Protein AF-A0A2P1G3J5-F1 (afdb_monomer_lite)

Foldseek 3Di:
DDDDDDDDDDDDDDDDDDDDDDDDDDDDDDDDDDDDDDDDDDDDDDDDDDDDPPPPPPPPDPDPVQQQAVQAAEPDDDDPLRSVLVRVVLVQLLVVPLVSNLVQADAPVVVVCVVPSCVSVVQSVVCVQQAHWRHFHYKYWDWDATPVRAIKIWMWTFTHGPRFIKIWTFIAHPVRGTHDIGMDTCQQPPCQVVVCVVCVVLVVVLVVLLVCLLVVNLVVNVVLQVVQPDDPVVSVVVSVVSNVQNVVQPPFWDDKDKTKHWDAPLVPDPDVVDGDTWIWIWIWIDGPPVHDIWIWIFTAGPVSRTNDIDIDD

Structure (mmCIF, N/CA/C/O backbone):
data_AF-A0A2P1G3J5-F1
#
_entry.id   AF-A0A2P1G3J5-F1
#
loop_
_atom_site.group_PDB
_atom_site.id
_atom_site.type_symbol
_atom_site.label_atom_id
_atom_site.label_alt_id
_atom_site.label_comp_id
_atom_site.label_asym_id
_atom_site.label_entity_id
_atom_site.label_seq_id
_atom_site.pdbx_PDB_ins_code
_atom_site.Cartn_x
_atom_site.Cartn_y
_atom_site.Cartn_z
_atom_site.occupancy
_atom_site.B_iso_or_equiv
_atom_site.au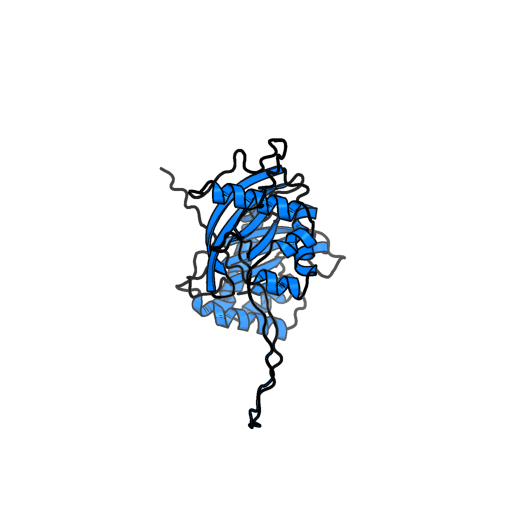th_seq_id
_atom_site.auth_comp_id
_atom_site.auth_asym_id
_atom_site.auth_atom_id
_atom_site.pdbx_PDB_model_num
ATOM 1 N N . MET A 1 1 ? 4.175 33.217 -6.701 1.00 28.72 1 MET A N 1
ATOM 2 C CA . MET A 1 1 ? 4.870 32.000 -7.172 1.00 28.72 1 MET A CA 1
ATOM 3 C C . MET A 1 1 ? 4.516 30.862 -6.228 1.00 28.72 1 MET A C 1
ATOM 5 O O . MET A 1 1 ? 4.942 30.894 -5.081 1.00 28.72 1 MET A O 1
ATOM 9 N N . LYS A 1 2 ? 3.647 29.940 -6.658 1.00 20.92 2 LYS A N 1
ATOM 10 C CA . LYS A 1 2 ? 3.231 28.781 -5.855 1.00 20.92 2 LYS A CA 1
ATOM 11 C C . LYS A 1 2 ? 4.355 27.740 -5.904 1.00 20.92 2 LYS A C 1
ATOM 13 O O . LYS A 1 2 ? 4.686 27.268 -6.985 1.00 20.92 2 LYS A O 1
ATOM 18 N N . LYS A 1 3 ? 4.969 27.442 -4.757 1.00 19.70 3 LYS A N 1
ATOM 19 C CA . LYS A 1 3 ? 5.917 26.332 -4.604 1.00 19.70 3 LYS A CA 1
ATOM 20 C C . LYS A 1 3 ? 5.097 25.060 -4.403 1.00 19.70 3 LYS A C 1
ATOM 22 O O . LYS A 1 3 ? 4.385 24.955 -3.411 1.00 19.70 3 LYS A O 1
ATOM 27 N N . ILE A 1 4 ? 5.159 24.148 -5.365 1.00 20.73 4 ILE A N 1
ATOM 28 C CA . ILE A 1 4 ? 4.575 22.810 -5.258 1.00 20.73 4 ILE A CA 1
ATOM 29 C C . ILE A 1 4 ? 5.580 21.975 -4.461 1.00 20.73 4 ILE A C 1
ATOM 31 O O . ILE A 1 4 ? 6.683 21.716 -4.937 1.00 20.73 4 ILE A O 1
ATOM 35 N N . PHE A 1 5 ? 5.232 21.638 -3.219 1.00 18.92 5 PHE A N 1
ATOM 36 C CA . PHE A 1 5 ? 5.971 20.677 -2.405 1.00 18.92 5 PHE A CA 1
ATOM 37 C C . PHE A 1 5 ? 5.540 19.275 -2.840 1.00 18.92 5 PHE A C 1
ATOM 39 O O . PHE A 1 5 ? 4.415 18.856 -2.589 1.00 18.92 5 PHE A O 1
ATOM 46 N N . LEU A 1 6 ? 6.427 18.579 -3.546 1.00 20.44 6 LEU A N 1
ATOM 47 C CA . LEU A 1 6 ? 6.248 17.191 -3.946 1.00 20.44 6 LEU A CA 1
ATOM 48 C C . LEU A 1 6 ? 6.757 16.314 -2.791 1.00 20.44 6 LEU A C 1
ATOM 50 O O . LEU A 1 6 ? 7.962 16.180 -2.591 1.00 20.44 6 LEU A O 1
ATOM 54 N N . CYS A 1 7 ? 5.845 15.798 -1.969 1.00 20.38 7 CYS A N 1
ATOM 55 C CA . CYS A 1 7 ? 6.173 14.916 -0.851 1.00 20.38 7 CYS A CA 1
ATOM 56 C C . CYS A 1 7 ? 6.477 13.513 -1.409 1.00 20.38 7 CYS A C 1
ATOM 58 O O . CYS A 1 7 ? 5.561 12.783 -1.778 1.00 20.38 7 CYS A O 1
ATOM 60 N N . MET A 1 8 ? 7.761 13.168 -1.552 1.00 22.58 8 MET A N 1
ATOM 61 C CA . MET A 1 8 ? 8.198 11.835 -1.983 1.00 22.58 8 MET A CA 1
ATOM 62 C C . MET A 1 8 ? 8.025 10.845 -0.823 1.00 22.58 8 MET A C 1
ATOM 64 O O . MET A 1 8 ? 8.647 10.980 0.228 1.00 22.58 8 MET A O 1
ATOM 68 N N . SER A 1 9 ? 7.122 9.883 -1.008 1.00 24.50 9 SER A N 1
ATOM 69 C CA . SER A 1 9 ? 6.864 8.776 -0.089 1.00 24.50 9 SER A CA 1
ATOM 70 C C . SER A 1 9 ? 7.955 7.711 -0.227 1.00 24.50 9 SER A C 1
ATOM 72 O O . SER A 1 9 ? 7.826 6.806 -1.052 1.00 24.50 9 SER A O 1
ATOM 74 N N . LEU A 1 10 ? 8.967 7.785 0.640 1.00 22.52 10 LEU A N 1
ATOM 75 C CA . LEU A 1 10 ? 9.928 6.708 0.878 1.00 22.52 10 LEU A CA 1
ATOM 76 C C . LEU A 1 10 ? 9.150 5.435 1.252 1.00 22.52 10 LEU A C 1
ATOM 78 O O . LEU A 1 10 ? 8.408 5.408 2.243 1.00 22.52 10 LEU A O 1
ATOM 82 N N . THR A 1 11 ? 9.232 4.393 0.430 1.00 32.06 11 THR A N 1
ATOM 83 C CA . THR A 1 11 ? 8.561 3.112 0.703 1.00 32.06 11 THR A CA 1
ATOM 84 C C . THR A 1 11 ? 9.632 2.059 0.897 1.00 32.06 11 THR A C 1
ATOM 86 O O . THR A 1 11 ? 10.108 1.440 -0.048 1.00 32.06 11 THR A O 1
ATOM 89 N N . VAL A 1 12 ? 10.025 1.876 2.161 1.00 25.84 12 VAL A N 1
ATOM 90 C CA . VAL A 1 12 ? 10.849 0.746 2.587 1.00 25.84 12 VAL A CA 1
ATOM 91 C C . VAL A 1 12 ? 10.042 -0.522 2.340 1.00 25.84 12 VAL A C 1
ATOM 93 O O . VAL A 1 12 ? 9.038 -0.797 2.995 1.00 25.84 12 VAL A O 1
ATOM 96 N N . MET A 1 13 ? 10.477 -1.257 1.330 1.00 26.59 13 MET A N 1
ATOM 97 C CA . MET A 1 13 ? 9.952 -2.547 0.935 1.00 26.59 13 MET A CA 1
ATOM 98 C C . MET A 1 13 ? 10.593 -3.610 1.831 1.00 26.59 13 MET A C 1
ATOM 100 O O . MET A 1 13 ? 11.758 -3.950 1.657 1.00 26.59 13 MET A O 1
ATOM 104 N N . LEU A 1 14 ? 9.853 -4.119 2.814 1.00 24.23 14 LEU A N 1
ATOM 105 C CA . LEU A 1 14 ? 10.269 -5.271 3.613 1.00 24.23 14 LEU A CA 1
ATOM 106 C C . LEU A 1 14 ? 9.036 -6.090 3.977 1.00 24.23 14 LEU A C 1
ATOM 108 O O . LEU A 1 14 ? 8.172 -5.654 4.731 1.00 24.23 14 LEU A O 1
ATOM 112 N N . LEU A 1 15 ? 8.950 -7.287 3.404 1.00 25.20 15 LEU A N 1
ATOM 113 C CA . LEU A 1 15 ? 7.866 -8.224 3.661 1.00 25.20 15 LEU A CA 1
ATOM 114 C C . LEU A 1 15 ? 8.439 -9.638 3.663 1.00 25.20 15 LEU A C 1
ATOM 116 O O . LEU A 1 15 ? 8.436 -10.275 2.623 1.00 25.20 15 LEU A O 1
ATOM 120 N N . ILE A 1 16 ? 8.934 -10.103 4.820 1.00 28.86 16 ILE A N 1
ATOM 121 C CA . ILE A 1 16 ? 8.781 -11.493 5.298 1.00 28.86 16 ILE A CA 1
ATOM 122 C C . ILE A 1 16 ? 8.795 -11.482 6.836 1.00 28.86 16 ILE A C 1
ATOM 124 O O . ILE A 1 16 ? 9.846 -11.368 7.465 1.00 28.86 16 ILE A O 1
ATOM 128 N N . CYS A 1 17 ? 7.624 -11.663 7.447 1.00 23.16 17 CYS A N 1
ATOM 129 C CA . CYS A 1 17 ? 7.519 -12.180 8.807 1.00 23.16 17 CYS A CA 1
ATOM 130 C C . CYS A 1 17 ? 7.734 -13.699 8.761 1.00 23.16 17 CYS A C 1
ATOM 132 O O . CYS A 1 17 ? 6.887 -14.421 8.241 1.00 23.16 17 CYS A O 1
ATOM 134 N N . SER A 1 18 ? 8.834 -14.199 9.323 1.00 25.58 18 SER A N 1
ATOM 135 C CA . SER A 1 18 ? 8.917 -15.587 9.782 1.00 25.58 18 SER A CA 1
ATOM 136 C C . SER A 1 18 ? 8.804 -15.598 11.305 1.00 25.58 18 SER A C 1
ATOM 138 O O . SER A 1 18 ? 9.661 -15.093 12.028 1.00 25.58 18 SER A O 1
ATOM 140 N N . SER A 1 19 ? 7.701 -16.146 11.807 1.00 26.69 19 SER A N 1
ATOM 141 C CA . SER A 1 19 ? 7.532 -16.448 13.224 1.00 26.69 19 SER A CA 1
ATOM 142 C C . SER A 1 19 ? 8.527 -17.527 13.659 1.00 26.69 19 SER A C 1
ATOM 144 O O . SER A 1 19 ? 8.695 -18.548 12.992 1.00 26.69 19 SER A O 1
ATOM 146 N N . CYS A 1 20 ? 9.170 -17.268 14.794 1.00 24.05 20 CYS A N 1
ATOM 147 C CA . CYS A 1 20 ? 10.138 -18.104 15.485 1.00 24.05 20 CYS A CA 1
ATOM 148 C C . CYS A 1 20 ? 9.644 -19.533 15.755 1.00 24.05 20 CYS A C 1
ATOM 150 O O . CYS A 1 20 ? 8.541 -19.724 16.259 1.00 24.05 20 CYS A O 1
ATOM 152 N N . SER A 1 21 ? 10.546 -20.505 15.617 1.00 23.50 21 SER A N 1
ATOM 153 C CA . SER A 1 21 ? 10.642 -21.567 16.617 1.00 23.50 21 SER A CA 1
ATOM 154 C C . SER A 1 21 ? 12.078 -21.597 17.120 1.00 23.50 21 SER A C 1
ATOM 156 O O . SER A 1 21 ? 13.014 -21.963 16.412 1.00 23.50 21 SER A O 1
ATOM 158 N N . SER A 1 22 ? 12.243 -21.092 18.335 1.00 28.16 22 SER A N 1
ATOM 159 C CA . SER A 1 22 ? 13.448 -21.202 19.135 1.00 28.16 22 SER A CA 1
ATOM 160 C C . SER A 1 22 ? 13.560 -22.619 19.681 1.00 28.16 22 SER A C 1
ATOM 162 O O . SER A 1 22 ? 12.670 -23.035 20.411 1.00 28.16 22 SER A O 1
ATOM 164 N N . ASP A 1 23 ? 14.680 -23.288 19.429 1.00 25.02 23 ASP A N 1
ATOM 165 C CA . ASP A 1 23 ? 15.284 -24.163 20.429 1.00 25.02 23 ASP A CA 1
ATOM 166 C C . ASP A 1 23 ? 16.803 -23.966 20.422 1.00 25.02 23 ASP A C 1
ATOM 168 O O . ASP A 1 23 ? 17.459 -23.882 19.383 1.00 25.02 23 ASP A O 1
ATOM 172 N N . LYS A 1 24 ? 17.332 -23.756 21.628 1.00 27.22 24 LYS A N 1
ATOM 173 C CA . LYS A 1 24 ? 18.712 -23.365 21.943 1.00 27.22 24 LYS A CA 1
ATOM 174 C C . LYS A 1 24 ? 19.651 -24.596 22.023 1.00 27.22 24 LYS A C 1
ATOM 176 O O . LYS A 1 24 ? 19.181 -25.727 21.992 1.00 27.22 24 LYS A O 1
ATOM 181 N N . PRO A 1 25 ? 20.983 -24.384 22.106 1.00 44.66 25 PRO A N 1
ATOM 182 C CA . PRO A 1 25 ? 22.017 -25.299 21.611 1.00 44.66 25 PRO A CA 1
ATOM 183 C C . PRO A 1 25 ? 22.543 -26.276 22.671 1.00 44.66 25 PRO A C 1
ATOM 185 O O . PRO A 1 25 ? 22.481 -25.962 23.858 1.00 44.66 25 PRO A O 1
ATOM 188 N N . ASN A 1 26 ? 23.210 -27.367 22.251 1.00 25.09 26 ASN A N 1
ATOM 189 C CA . ASN A 1 26 ? 24.392 -27.835 22.985 1.00 25.09 26 ASN A CA 1
ATOM 190 C C . ASN A 1 26 ? 25.385 -28.730 22.204 1.00 25.09 26 ASN A C 1
ATOM 192 O O . ASN A 1 26 ? 24.999 -29.651 21.496 1.00 25.09 26 ASN A O 1
ATOM 196 N N . ASP A 1 27 ? 26.662 -28.406 22.432 1.00 26.06 27 ASP A N 1
ATOM 197 C CA . ASP A 1 27 ? 27.916 -29.179 22.480 1.00 26.06 27 ASP A CA 1
ATOM 198 C C . ASP A 1 27 ? 28.291 -30.311 21.480 1.00 26.06 27 ASP A C 1
ATOM 200 O O . ASP A 1 27 ? 27.745 -31.406 21.459 1.00 26.06 27 ASP A O 1
ATOM 204 N N . LYS A 1 28 ? 29.428 -30.042 20.810 1.00 29.23 28 LYS A N 1
ATOM 205 C CA . LYS A 1 28 ? 30.661 -30.856 20.670 1.00 29.23 28 LYS A CA 1
ATOM 206 C C . LYS A 1 28 ? 30.579 -32.340 20.269 1.00 29.23 28 LYS A C 1
ATOM 208 O O . LYS A 1 28 ? 30.321 -33.206 21.094 1.00 29.23 28 LYS A O 1
ATOM 213 N N . ALA A 1 29 ? 31.228 -32.629 19.137 1.00 25.75 29 ALA A N 1
ATOM 214 C CA . ALA A 1 29 ? 32.352 -33.572 19.101 1.00 25.75 29 ALA A CA 1
ATOM 215 C C . ALA A 1 29 ? 33.347 -33.191 17.985 1.00 25.75 29 ALA A C 1
ATOM 217 O O . ALA A 1 29 ? 33.014 -33.182 16.804 1.00 25.75 29 ALA A O 1
ATOM 218 N N . LYS A 1 30 ? 34.585 -32.864 18.382 1.00 26.06 30 LYS A N 1
ATOM 219 C CA . LYS A 1 30 ? 35.783 -32.949 17.529 1.00 26.06 30 LYS A CA 1
ATOM 220 C C . LYS A 1 30 ? 36.065 -34.433 17.255 1.00 26.06 30 LYS A C 1
ATOM 222 O O . LYS A 1 30 ? 35.885 -35.215 18.178 1.00 26.06 30 LYS A O 1
ATOM 227 N N . THR A 1 31 ? 36.605 -34.787 16.086 1.00 24.88 31 THR A N 1
ATOM 228 C CA . THR A 1 31 ? 38.050 -35.046 15.863 1.00 24.88 31 THR A CA 1
ATOM 229 C C . THR A 1 31 ? 38.308 -35.734 14.518 1.00 24.88 31 THR A C 1
ATOM 231 O O . THR A 1 31 ? 37.638 -36.714 14.230 1.00 24.88 31 THR A O 1
ATOM 234 N N . ASN A 1 32 ? 39.360 -35.252 13.828 1.00 27.25 32 ASN A N 1
ATOM 235 C CA . ASN A 1 32 ? 40.420 -35.982 13.098 1.00 27.25 32 ASN A CA 1
ATOM 236 C C . ASN A 1 32 ? 40.037 -36.939 11.946 1.00 27.25 32 ASN A C 1
ATOM 238 O O . ASN A 1 32 ? 39.024 -37.609 11.991 1.00 27.25 32 ASN A O 1
ATOM 242 N N . SER A 1 33 ? 40.832 -37.157 10.899 1.00 26.22 33 SER A N 1
ATOM 243 C CA . SER A 1 33 ? 42.137 -36.653 10.450 1.00 26.22 33 SER A CA 1
ATOM 244 C C . SER A 1 33 ? 42.379 -37.213 9.042 1.00 26.22 33 SER A C 1
ATOM 246 O O . SER A 1 33 ? 41.857 -38.263 8.682 1.00 26.22 33 SER A O 1
ATOM 248 N N . GLU A 1 34 ? 43.211 -36.498 8.294 1.00 26.95 34 GLU A N 1
ATOM 249 C CA . GLU A 1 34 ? 43.846 -36.816 7.012 1.00 26.95 34 GLU A CA 1
ATOM 250 C C . GLU A 1 34 ? 44.274 -38.275 6.789 1.00 26.95 34 GLU A C 1
ATOM 252 O O . GLU A 1 34 ? 44.813 -38.911 7.691 1.00 26.95 34 GLU A O 1
ATOM 257 N N . THR A 1 35 ? 44.183 -38.738 5.535 1.00 25.97 35 THR A N 1
ATOM 258 C CA . THR A 1 35 ? 45.270 -39.277 4.667 1.00 25.97 35 THR A CA 1
ATOM 259 C C . THR A 1 35 ? 44.624 -39.815 3.369 1.00 25.97 35 THR A C 1
ATOM 261 O O . THR A 1 35 ? 43.495 -40.280 3.420 1.00 25.97 35 THR A O 1
ATOM 264 N N . LYS A 1 36 ? 45.211 -39.904 2.169 1.00 26.33 36 LYS A N 1
ATOM 265 C CA . LYS A 1 36 ? 46.321 -39.271 1.433 1.00 26.33 36 LYS A CA 1
ATOM 266 C C . LYS A 1 36 ? 46.355 -39.992 0.063 1.00 26.33 36 LYS A C 1
ATOM 268 O O . LYS A 1 36 ? 46.351 -41.212 0.025 1.00 26.33 36 LYS A O 1
ATOM 273 N N . ILE A 1 37 ? 46.315 -39.207 -1.015 1.00 28.67 37 ILE A N 1
ATOM 274 C CA . ILE A 1 37 ? 46.948 -39.324 -2.351 1.00 28.67 37 ILE A CA 1
ATOM 275 C C . ILE A 1 37 ? 47.555 -40.690 -2.761 1.00 28.67 37 ILE A C 1
ATOM 277 O O . ILE A 1 37 ? 48.445 -41.178 -2.070 1.00 28.67 37 ILE A O 1
ATOM 281 N N . ALA A 1 38 ? 47.211 -41.189 -3.964 1.00 25.77 38 ALA A N 1
ATOM 282 C CA . ALA A 1 38 ? 48.129 -41.316 -5.123 1.00 25.77 38 ALA A CA 1
ATOM 283 C C . ALA A 1 38 ? 47.614 -42.290 -6.205 1.00 25.77 38 ALA A C 1
ATOM 285 O O . ALA A 1 38 ? 47.436 -43.477 -5.948 1.00 25.77 38 ALA A O 1
ATOM 286 N N . SER A 1 39 ? 47.486 -41.820 -7.447 1.00 28.98 39 SER A N 1
ATOM 287 C CA . SER A 1 39 ? 48.351 -42.266 -8.557 1.00 28.98 39 SER A CA 1
ATOM 288 C C . SER A 1 39 ? 48.050 -41.453 -9.817 1.00 28.98 39 SER A C 1
ATOM 290 O O . SER A 1 39 ? 46.920 -41.375 -10.291 1.00 28.98 39 SER A O 1
ATOM 292 N N . GLU A 1 40 ? 49.102 -40.794 -10.292 1.00 28.47 40 GLU A N 1
ATOM 293 C CA . GLU A 1 40 ? 49.235 -40.172 -11.603 1.00 28.47 40 GLU A CA 1
ATOM 294 C C . GLU A 1 40 ? 49.250 -41.255 -12.690 1.00 28.47 40 GLU A C 1
ATOM 296 O O . GLU A 1 40 ? 49.804 -42.328 -12.465 1.00 28.47 40 GLU A O 1
ATOM 301 N N . ASP A 1 41 ? 48.775 -40.936 -13.896 1.00 26.25 41 ASP A N 1
ATOM 302 C CA . ASP A 1 41 ? 49.686 -41.041 -15.034 1.00 26.25 41 ASP A CA 1
ATOM 303 C C . ASP A 1 41 ? 49.319 -40.105 -16.191 1.00 26.25 41 ASP A C 1
ATOM 305 O O . ASP A 1 41 ? 48.158 -39.855 -16.516 1.00 26.25 41 ASP A O 1
ATOM 309 N N . LYS A 1 42 ? 50.384 -39.540 -16.754 1.00 30.59 42 LYS A N 1
ATOM 310 C CA . LYS A 1 42 ? 50.452 -38.461 -17.743 1.00 30.59 42 LYS A CA 1
ATOM 311 C C . LYS A 1 42 ? 50.153 -38.956 -19.162 1.00 30.59 42 LYS A C 1
ATOM 313 O O . LYS A 1 42 ? 50.583 -40.048 -19.525 1.00 30.59 42 LYS A O 1
ATOM 318 N N . LYS A 1 43 ? 49.666 -38.059 -20.032 1.00 28.64 43 LYS A N 1
ATOM 319 C CA . LYS A 1 43 ? 50.405 -37.705 -21.262 1.00 28.64 43 LYS A CA 1
ATOM 320 C C . LYS A 1 43 ? 49.918 -36.424 -21.939 1.00 28.64 43 LYS A C 1
ATOM 322 O O . LYS A 1 43 ? 48.761 -36.039 -21.853 1.00 28.64 43 LYS A O 1
ATOM 327 N N . GLU A 1 44 ? 50.901 -35.775 -22.545 1.00 25.39 44 GLU A N 1
ATOM 328 C CA . GLU A 1 44 ? 51.023 -34.379 -22.948 1.00 25.39 44 GLU A CA 1
ATOM 329 C C . GLU A 1 44 ? 50.230 -33.942 -24.191 1.00 25.39 44 GLU A C 1
ATOM 331 O O . GLU A 1 44 ? 50.054 -34.694 -25.143 1.00 25.39 44 GLU A O 1
ATOM 336 N N . ALA A 1 45 ? 49.856 -32.658 -24.143 1.00 24.95 45 ALA A N 1
ATOM 337 C CA . ALA A 1 45 ? 50.008 -31.595 -25.143 1.00 24.95 45 ALA A CA 1
ATOM 338 C C . ALA A 1 45 ? 49.756 -31.867 -26.640 1.00 24.95 45 ALA A C 1
ATOM 340 O O . ALA A 1 45 ? 50.518 -32.550 -27.318 1.00 24.95 45 ALA A O 1
ATOM 341 N N . SER A 1 46 ? 48.838 -31.075 -27.204 1.00 26.67 46 SER A N 1
ATOM 342 C CA . SER A 1 46 ? 49.149 -30.276 -28.395 1.00 26.67 46 SER A CA 1
ATOM 343 C C . SER A 1 46 ? 48.263 -29.030 -28.453 1.00 26.67 46 SER A C 1
ATOM 345 O O . SER A 1 46 ? 47.045 -29.100 -28.309 1.00 26.67 46 SER A O 1
ATOM 347 N N . SER A 1 47 ? 48.911 -27.883 -28.631 1.00 26.45 47 SER A N 1
ATOM 348 C CA . SER A 1 47 ? 48.337 -26.553 -28.812 1.00 26.45 47 SER A CA 1
ATOM 349 C C . SER A 1 47 ? 47.833 -26.336 -30.241 1.00 26.45 47 SER A C 1
ATOM 351 O O . SER A 1 47 ? 48.544 -26.672 -31.187 1.00 26.45 47 SER A O 1
ATOM 353 N N . SER A 1 48 ? 46.705 -25.648 -30.420 1.00 26.83 48 SER A N 1
ATOM 354 C CA . SER A 1 48 ? 46.557 -24.627 -31.475 1.00 26.83 48 SER A CA 1
ATOM 355 C C . SER A 1 48 ? 45.281 -23.793 -31.296 1.00 26.83 48 SER A C 1
ATOM 357 O O . SER A 1 48 ? 44.173 -24.302 -31.364 1.00 26.83 48 SER A O 1
ATOM 359 N N . THR A 1 49 ? 45.516 -22.504 -31.051 1.00 26.23 49 THR A N 1
ATOM 360 C CA . THR A 1 49 ? 44.910 -21.327 -31.697 1.00 26.23 49 THR A CA 1
ATOM 361 C C . THR A 1 49 ? 43.385 -21.139 -31.713 1.00 26.23 49 THR A C 1
ATOM 363 O O . THR A 1 49 ? 42.628 -21.877 -32.332 1.00 26.23 49 THR A O 1
ATOM 366 N N . GLU A 1 50 ? 43.003 -20.014 -31.108 1.00 27.41 50 GLU A N 1
ATOM 367 C CA . GLU A 1 50 ? 41.718 -19.315 -31.096 1.00 27.41 50 GLU A CA 1
ATOM 368 C C . GLU A 1 50 ? 40.989 -19.230 -32.450 1.00 27.41 50 GLU A C 1
ATOM 370 O O . GLU A 1 50 ? 41.573 -18.864 -33.474 1.00 27.41 50 GLU A O 1
ATOM 375 N N . LYS A 1 51 ? 39.660 -19.381 -32.397 1.00 26.09 51 LYS A N 1
ATOM 376 C CA . LYS A 1 51 ? 38.731 -18.445 -33.042 1.00 26.09 51 LYS A CA 1
ATOM 377 C C . LYS A 1 51 ? 37.396 -18.440 -32.299 1.00 26.09 51 LYS A C 1
ATOM 379 O O . LYS A 1 51 ? 36.727 -19.461 -32.204 1.00 26.09 51 LYS A O 1
ATOM 384 N N . ASN A 1 52 ? 37.071 -17.269 -31.758 1.00 28.28 52 ASN A N 1
ATOM 385 C CA . ASN A 1 52 ? 35.803 -16.930 -31.127 1.00 28.28 52 ASN A CA 1
ATOM 386 C C . ASN A 1 52 ? 34.629 -17.205 -32.074 1.00 28.28 52 ASN A C 1
ATOM 388 O O . ASN A 1 52 ? 34.528 -16.575 -33.125 1.00 28.28 52 ASN A O 1
ATOM 392 N N . GLU A 1 53 ? 33.717 -18.072 -31.650 1.00 28.44 53 GLU A N 1
ATOM 393 C CA . GLU A 1 53 ? 32.328 -18.079 -32.099 1.00 28.44 53 GLU A CA 1
ATOM 394 C C . GLU A 1 53 ? 31.451 -17.734 -30.895 1.00 28.44 53 GLU A C 1
ATOM 396 O O . GLU A 1 53 ? 31.039 -18.590 -30.118 1.00 28.44 53 GLU A O 1
ATOM 401 N N . THR A 1 54 ? 31.174 -16.447 -30.741 1.00 30.14 54 THR A N 1
ATOM 402 C CA . THR A 1 54 ? 29.941 -15.986 -30.109 1.00 30.14 54 THR A CA 1
ATOM 403 C C . THR A 1 54 ? 29.301 -15.084 -31.143 1.00 30.14 54 THR A C 1
ATOM 405 O O . THR A 1 54 ? 29.579 -13.889 -31.206 1.00 30.14 54 THR A O 1
ATOM 408 N N . SER A 1 55 ? 28.527 -15.689 -32.047 1.00 30.23 55 SER A N 1
ATOM 409 C CA . SER A 1 55 ? 27.620 -14.918 -32.882 1.00 30.23 55 SER A CA 1
ATOM 410 C C . SER A 1 55 ? 26.618 -14.263 -31.944 1.00 30.23 55 SER A C 1
ATOM 412 O O . SER A 1 55 ? 25.827 -14.947 -31.295 1.00 30.23 55 SER A O 1
ATOM 414 N N . GLU A 1 56 ? 26.706 -12.943 -31.849 1.00 33.03 56 GLU A N 1
ATOM 415 C CA . GLU A 1 56 ? 25.636 -12.091 -31.363 1.00 33.03 56 GLU A CA 1
ATOM 416 C C . GLU A 1 56 ? 24.379 -12.441 -32.159 1.00 33.03 56 GLU A C 1
ATOM 418 O O . GLU A 1 56 ? 24.233 -12.090 -33.333 1.00 33.03 56 GLU A O 1
ATOM 423 N N . GLU A 1 57 ? 23.491 -13.200 -31.525 1.00 27.75 57 GLU A N 1
ATOM 424 C CA . GLU A 1 57 ? 22.125 -13.371 -31.982 1.00 27.75 57 GLU A CA 1
ATOM 425 C C . GLU A 1 57 ? 21.448 -12.013 -31.778 1.00 27.75 57 GLU A C 1
ATOM 427 O O . GLU A 1 57 ? 20.911 -11.677 -30.723 1.00 27.75 57 GLU A O 1
ATOM 432 N N . SER A 1 58 ? 21.616 -11.161 -32.786 1.00 33.47 58 SER A N 1
ATOM 433 C CA . SER A 1 58 ? 20.880 -9.922 -32.944 1.00 33.47 58 SER A CA 1
ATOM 434 C C . SER A 1 58 ? 19.419 -10.302 -33.145 1.00 33.47 58 SER A C 1
ATOM 436 O O . SER A 1 58 ? 18.997 -10.698 -34.231 1.00 33.47 58 SER A O 1
ATOM 438 N N . LEU A 1 59 ? 18.650 -10.214 -32.062 1.00 35.72 59 LEU A N 1
ATOM 439 C CA . LEU A 1 59 ? 17.199 -10.165 -32.124 1.00 35.72 59 LEU A CA 1
ATOM 440 C C . LEU A 1 59 ? 16.824 -8.894 -32.894 1.00 35.72 59 LEU A C 1
ATOM 442 O O . LEU A 1 59 ? 16.737 -7.804 -32.334 1.00 35.72 59 LEU A O 1
ATOM 446 N N . ASN A 1 60 ? 16.649 -9.037 -34.205 1.00 38.12 60 ASN A N 1
ATOM 447 C CA . ASN A 1 60 ? 15.802 -8.141 -34.973 1.00 38.12 60 ASN A CA 1
ATOM 448 C C . ASN A 1 60 ? 14.363 -8.370 -34.498 1.00 38.12 60 ASN A C 1
ATOM 450 O O . ASN A 1 60 ? 13.652 -9.198 -35.064 1.00 38.12 60 ASN A O 1
ATOM 454 N N . ASP A 1 61 ? 13.949 -7.646 -33.461 1.00 33.56 61 ASP A N 1
ATOM 455 C CA . ASP A 1 61 ? 12.532 -7.419 -33.206 1.00 33.56 61 ASP A CA 1
ATOM 456 C C . ASP A 1 61 ? 12.082 -6.269 -34.113 1.00 33.56 61 ASP A C 1
ATOM 458 O O . ASP A 1 61 ? 12.522 -5.123 -33.991 1.00 33.56 61 ASP A O 1
ATOM 462 N N . GLU A 1 62 ? 11.233 -6.605 -35.081 1.00 36.12 62 GLU A N 1
ATOM 463 C CA . GLU A 1 62 ? 10.486 -5.639 -35.875 1.00 36.12 62 GLU A CA 1
ATOM 464 C C . GLU A 1 62 ? 9.768 -4.663 -34.935 1.00 36.12 62 GLU A C 1
ATOM 466 O O . GLU A 1 62 ? 8.949 -5.048 -34.100 1.00 36.12 62 GLU A O 1
ATOM 471 N N . ALA A 1 63 ? 10.102 -3.380 -35.074 1.00 39.06 63 ALA A N 1
ATOM 472 C CA . ALA A 1 63 ? 9.531 -2.286 -34.312 1.00 39.06 63 ALA A CA 1
ATOM 473 C C . ALA A 1 63 ? 8.031 -2.124 -34.617 1.00 39.06 63 ALA A C 1
ATOM 475 O O . ALA A 1 63 ? 7.636 -1.329 -35.469 1.00 39.06 63 ALA A O 1
ATOM 476 N N . ASN A 1 64 ? 7.186 -2.832 -33.870 1.00 38.25 64 ASN A N 1
ATOM 477 C CA . ASN A 1 64 ? 5.956 -2.219 -33.394 1.00 38.25 64 ASN A CA 1
ATOM 478 C C . ASN A 1 64 ? 6.368 -1.237 -32.294 1.00 38.25 64 ASN A C 1
ATOM 480 O O . ASN A 1 64 ? 6.853 -1.648 -31.241 1.00 38.25 64 ASN A O 1
ATOM 484 N N . ASP A 1 65 ? 6.220 0.058 -32.573 1.00 48.62 65 ASP A N 1
ATOM 485 C CA . ASP A 1 65 ? 6.405 1.182 -31.644 1.00 48.62 65 ASP A CA 1
ATOM 486 C C . ASP A 1 65 ? 5.328 1.150 -30.539 1.00 48.62 65 ASP A C 1
ATOM 488 O O . ASP A 1 65 ? 4.505 2.052 -30.410 1.00 48.62 65 ASP A O 1
ATOM 492 N N . ASP A 1 66 ? 5.293 0.058 -29.774 1.00 64.12 66 ASP A N 1
ATOM 493 C CA . ASP A 1 66 ? 4.430 -0.155 -28.611 1.00 64.12 66 ASP A CA 1
ATOM 494 C C . ASP A 1 66 ? 5.227 0.181 -27.343 1.00 64.12 66 ASP A C 1
ATOM 496 O O . ASP A 1 66 ? 5.415 -0.626 -26.420 1.00 64.12 66 ASP A O 1
ATOM 500 N N . SER A 1 67 ? 5.849 1.363 -27.379 1.00 82.88 67 SER A N 1
ATOM 501 C CA . SER A 1 67 ? 6.620 1.879 -26.261 1.00 82.88 67 SER A CA 1
ATOM 502 C C . SER A 1 67 ? 5.666 2.320 -25.160 1.00 82.88 67 SER A C 1
ATOM 504 O O . SER A 1 67 ? 4.886 3.258 -25.335 1.00 82.88 67 SER A O 1
ATOM 506 N N . LEU A 1 68 ? 5.763 1.683 -23.992 1.00 87.38 68 LEU A N 1
ATOM 507 C CA . LEU A 1 68 ? 4.940 2.068 -22.842 1.00 87.38 68 LEU A CA 1
ATOM 508 C C . LEU A 1 68 ? 5.395 3.396 -22.227 1.00 87.38 68 LEU A C 1
ATOM 510 O O . LEU A 1 68 ? 4.645 3.985 -21.453 1.00 87.38 68 LEU A O 1
ATOM 514 N N . VAL A 1 69 ? 6.611 3.860 -22.536 1.00 88.56 69 VAL A N 1
ATOM 515 C CA . VAL A 1 69 ? 7.223 5.047 -21.910 1.00 88.56 69 VAL A CA 1
ATOM 516 C C . VAL A 1 69 ? 7.025 6.341 -22.700 1.00 88.56 69 VAL A C 1
ATOM 518 O O . VAL A 1 69 ? 7.552 7.401 -22.342 1.00 88.56 69 VAL A O 1
ATOM 521 N N . LYS A 1 70 ? 6.279 6.273 -23.803 1.00 85.69 70 LYS A N 1
ATOM 522 C CA . LYS A 1 70 ? 5.943 7.455 -24.589 1.00 85.69 70 LYS A CA 1
ATOM 523 C C . LYS A 1 70 ? 5.109 8.416 -23.741 1.00 85.69 70 LYS A C 1
ATOM 525 O O . LYS A 1 70 ? 4.136 8.017 -23.108 1.00 85.69 70 LYS A O 1
ATOM 530 N N . ASP A 1 71 ? 5.518 9.683 -23.723 1.00 84.81 71 ASP A N 1
ATOM 531 C CA . ASP A 1 71 ? 4.883 10.760 -22.952 1.00 84.81 71 ASP A CA 1
ATOM 532 C C . ASP A 1 71 ? 4.855 10.546 -21.419 1.00 84.81 71 ASP A C 1
ATOM 534 O O . ASP A 1 71 ? 4.109 11.226 -20.710 1.00 84.81 71 ASP A O 1
ATOM 538 N N . THR A 1 72 ? 5.693 9.650 -20.876 1.00 87.50 72 THR A N 1
ATOM 539 C CA . THR A 1 72 ? 5.827 9.457 -19.425 1.00 87.50 72 THR A CA 1
ATOM 540 C C . THR A 1 72 ? 6.369 10.709 -18.733 1.00 87.50 72 THR A C 1
ATOM 542 O O . THR A 1 72 ? 7.386 11.283 -19.131 1.00 87.50 72 THR A O 1
ATOM 545 N N . VAL A 1 73 ? 5.737 11.096 -17.623 1.00 86.25 73 VAL A N 1
ATOM 546 C CA . VAL A 1 73 ? 6.219 12.160 -16.735 1.00 86.25 73 VAL A CA 1
ATOM 547 C C . VAL A 1 73 ? 7.279 11.611 -15.773 1.00 86.25 73 VAL A C 1
ATOM 549 O O . VAL A 1 73 ? 6.966 10.900 -14.815 1.00 86.25 73 VAL A O 1
ATOM 552 N N . TRP A 1 74 ? 8.540 11.987 -15.983 1.00 86.50 74 TRP A N 1
ATOM 553 C CA . TRP A 1 74 ? 9.660 11.623 -15.107 1.00 86.50 74 TRP A CA 1
ATOM 554 C C . TRP A 1 74 ? 9.809 12.641 -13.975 1.00 86.50 74 TRP A C 1
ATOM 556 O O . TRP A 1 74 ? 10.073 13.818 -14.215 1.00 86.50 74 TRP A O 1
ATOM 566 N N . GLN A 1 75 ? 9.611 12.207 -12.730 1.00 74.19 75 GLN A N 1
ATOM 567 C CA . GLN A 1 75 ? 9.622 13.116 -11.575 1.00 74.19 75 GLN A CA 1
ATOM 568 C C . GLN A 1 75 ? 11.021 13.533 -11.117 1.00 74.19 75 GLN A C 1
ATOM 570 O O . GLN A 1 75 ? 11.162 14.499 -10.369 1.00 74.19 75 GLN A O 1
ATOM 575 N N . VAL A 1 76 ? 12.036 12.800 -11.557 1.00 78.19 76 VAL A N 1
ATOM 576 C CA . VAL A 1 76 ? 13.455 13.089 -11.360 1.00 78.19 76 VAL A CA 1
ATOM 577 C C . VAL A 1 76 ? 14.178 12.830 -12.679 1.00 78.19 76 VAL A C 1
ATOM 579 O O . VAL A 1 76 ? 13.620 12.205 -13.583 1.00 78.19 76 VAL A O 1
ATOM 582 N N . GLU A 1 77 ? 15.407 13.322 -12.807 1.00 81.38 77 GLU A N 1
ATOM 583 C CA . GLU A 1 77 ? 16.230 13.033 -13.979 1.00 81.38 77 GLU A CA 1
ATOM 584 C C . GLU A 1 77 ? 16.535 11.527 -14.039 1.00 81.38 77 GLU A C 1
ATOM 586 O O . GLU A 1 77 ? 17.125 10.969 -13.115 1.00 81.38 77 GLU A O 1
ATOM 591 N N . MET A 1 78 ? 16.083 10.876 -15.113 1.00 85.75 78 MET A N 1
ATOM 592 C CA . MET A 1 78 ? 16.259 9.445 -15.370 1.00 85.75 78 MET A CA 1
ATOM 593 C C . MET A 1 78 ? 17.176 9.254 -16.570 1.00 85.75 78 MET A C 1
ATOM 595 O O . MET A 1 78 ? 16.981 9.898 -17.608 1.00 85.75 78 MET A O 1
ATOM 599 N N . THR A 1 79 ? 18.130 8.332 -16.461 1.00 90.12 79 THR A N 1
ATOM 600 C CA . THR A 1 79 ? 18.951 7.925 -17.608 1.00 90.12 79 THR A CA 1
ATOM 601 C C . THR A 1 79 ? 18.116 7.105 -18.591 1.00 90.12 79 THR A C 1
ATOM 603 O O . THR A 1 79 ? 17.105 6.516 -18.212 1.00 90.12 79 THR A O 1
ATOM 606 N N . ASP A 1 80 ? 18.526 7.019 -19.856 1.00 91.44 80 ASP A N 1
ATOM 607 C CA . ASP A 1 80 ? 17.807 6.187 -20.836 1.00 91.44 80 ASP A CA 1
ATOM 608 C C . ASP A 1 80 ? 17.802 4.708 -20.428 1.00 91.44 80 ASP A C 1
ATOM 610 O O . ASP A 1 80 ? 16.779 4.037 -20.519 1.00 91.44 80 ASP A O 1
ATOM 614 N N . ASN A 1 81 ? 18.890 4.254 -19.806 1.00 92.69 81 ASN A N 1
ATOM 615 C CA . ASN A 1 81 ? 18.987 2.938 -19.183 1.00 92.69 81 ASN A CA 1
ATOM 616 C C . ASN A 1 81 ? 17.985 2.736 -18.025 1.00 92.69 81 ASN A C 1
ATOM 618 O O . ASN A 1 81 ? 17.569 1.608 -17.781 1.00 92.69 81 ASN A O 1
ATOM 622 N N . ASP A 1 82 ? 17.584 3.781 -17.294 1.00 90.94 82 ASP A N 1
ATOM 623 C CA . ASP A 1 82 ? 16.507 3.668 -16.296 1.00 90.94 82 ASP A CA 1
ATOM 624 C C . ASP A 1 82 ? 15.148 3.485 -16.974 1.00 90.94 82 ASP A C 1
ATOM 626 O O . ASP A 1 82 ? 14.370 2.619 -16.577 1.00 90.94 82 ASP A O 1
ATOM 630 N N . LYS A 1 83 ? 14.880 4.266 -18.026 1.00 93.56 83 LYS A N 1
ATOM 631 C CA . LYS A 1 83 ? 13.609 4.232 -18.765 1.00 93.56 83 LYS A CA 1
ATOM 632 C C . LYS A 1 83 ? 13.402 2.877 -19.443 1.00 93.56 83 LYS A C 1
ATOM 634 O O . LYS A 1 83 ? 12.362 2.251 -19.241 1.00 93.56 83 LYS A O 1
ATOM 639 N N . GLU A 1 84 ? 14.417 2.394 -20.162 1.00 94.00 84 GLU A N 1
ATOM 640 C CA . GLU A 1 84 ? 14.423 1.072 -20.804 1.00 94.00 84 GLU A CA 1
ATOM 641 C C . GLU A 1 84 ? 14.254 -0.051 -19.777 1.00 94.00 84 GLU A C 1
ATOM 643 O O . GLU A 1 84 ? 13.520 -1.017 -20.003 1.00 94.00 84 GLU A O 1
ATOM 648 N N . TRP A 1 85 ? 14.905 0.076 -18.617 1.00 96.00 85 TRP A N 1
ATOM 649 C CA . TRP A 1 85 ? 14.802 -0.925 -17.565 1.00 96.00 85 TRP A CA 1
ATOM 650 C C . TRP A 1 85 ? 13.398 -0.988 -16.955 1.00 96.00 85 TRP A C 1
ATOM 652 O O . TRP A 1 85 ? 12.873 -2.089 -16.770 1.00 96.00 85 TRP A O 1
ATOM 662 N N . ILE A 1 86 ? 12.773 0.159 -16.666 1.00 96.00 86 ILE A N 1
ATOM 663 C CA . ILE A 1 86 ? 11.393 0.213 -16.157 1.00 96.00 86 ILE A CA 1
ATOM 664 C C . ILE A 1 86 ? 10.449 -0.421 -17.177 1.00 96.00 86 ILE A C 1
ATOM 666 O O . ILE A 1 86 ? 9.686 -1.318 -16.820 1.00 96.00 86 ILE A O 1
ATOM 670 N N . GLU A 1 87 ? 10.538 -0.015 -18.446 1.00 96.19 87 GLU A N 1
ATOM 671 C CA . GLU A 1 87 ? 9.682 -0.544 -19.508 1.00 96.19 87 GLU A CA 1
ATOM 672 C C . GLU A 1 87 ? 9.807 -2.064 -19.636 1.00 96.19 87 GLU A C 1
ATOM 674 O O . GLU A 1 87 ? 8.801 -2.782 -19.628 1.00 96.19 87 GLU A O 1
ATOM 679 N N . LYS A 1 88 ? 11.045 -2.567 -19.690 1.00 96.44 88 LYS A N 1
ATOM 680 C CA . LYS A 1 88 ? 11.335 -4.000 -19.776 1.00 96.44 88 LYS A CA 1
ATOM 681 C C . LYS A 1 88 ? 10.698 -4.777 -18.626 1.00 96.44 88 LYS A C 1
ATOM 683 O O . LYS A 1 88 ? 10.132 -5.845 -18.855 1.00 96.44 88 LYS A O 1
ATOM 688 N N . ASN A 1 89 ? 10.793 -4.269 -17.397 1.00 97.44 89 ASN A N 1
ATOM 689 C CA . ASN A 1 89 ? 10.266 -4.967 -16.224 1.00 97.44 89 ASN A CA 1
ATOM 690 C C . ASN A 1 89 ? 8.741 -4.856 -16.105 1.00 97.44 89 ASN A C 1
ATOM 692 O O . ASN A 1 89 ? 8.101 -5.833 -15.721 1.00 97.44 89 ASN A O 1
ATOM 696 N N . VAL A 1 90 ? 8.137 -3.732 -16.506 1.00 97.31 90 VAL A N 1
ATOM 697 C CA . VAL A 1 90 ? 6.674 -3.627 -16.628 1.00 97.31 90 VAL A CA 1
ATOM 698 C C . VAL A 1 90 ? 6.164 -4.658 -17.638 1.00 97.31 90 VAL A C 1
ATOM 700 O O . VAL A 1 90 ? 5.287 -5.451 -17.294 1.00 97.31 90 VAL A O 1
ATOM 703 N N . LYS A 1 91 ? 6.765 -4.737 -18.834 1.00 96.50 91 LYS A N 1
ATOM 704 C CA . LYS A 1 91 ? 6.412 -5.737 -19.862 1.00 96.50 91 LYS A CA 1
ATOM 705 C C . LYS A 1 91 ? 6.611 -7.174 -19.370 1.00 96.50 91 LYS A C 1
ATOM 707 O O . LYS A 1 91 ? 5.742 -8.019 -19.583 1.00 96.50 91 LYS A O 1
ATOM 712 N N . LEU A 1 92 ? 7.716 -7.450 -18.671 1.00 96.62 92 LEU A N 1
ATOM 713 C CA . LEU A 1 92 ? 7.982 -8.755 -18.059 1.00 96.62 92 LEU A CA 1
ATOM 714 C C . LEU A 1 92 ? 6.848 -9.172 -17.114 1.00 96.62 92 LEU A C 1
ATOM 716 O O . LEU A 1 92 ? 6.314 -10.268 -17.257 1.00 96.62 92 LEU A O 1
ATOM 720 N N . LEU A 1 93 ? 6.456 -8.307 -16.179 1.00 96.69 93 LEU A N 1
ATOM 721 C CA . LEU A 1 93 ? 5.404 -8.614 -15.207 1.00 96.69 93 LEU A CA 1
ATOM 722 C C . LEU A 1 93 ? 4.020 -8.716 -15.871 1.00 96.69 93 LEU A C 1
ATOM 724 O O . LEU A 1 93 ? 3.239 -9.601 -15.526 1.00 96.69 93 LEU A O 1
ATOM 728 N N . CYS A 1 94 ? 3.740 -7.881 -16.878 1.00 96.06 94 CYS A N 1
ATOM 729 C CA . CYS A 1 94 ? 2.492 -7.933 -17.649 1.00 96.06 94 CYS A CA 1
ATOM 730 C C . CYS A 1 94 ? 2.336 -9.220 -18.466 1.00 96.06 94 CYS A C 1
ATOM 732 O O . CYS A 1 94 ? 1.207 -9.636 -18.713 1.00 96.06 94 CYS A O 1
ATOM 734 N N . SER A 1 95 ? 3.439 -9.880 -18.843 1.00 94.94 95 SER A N 1
ATOM 735 C CA . SER A 1 95 ? 3.381 -11.162 -19.559 1.00 94.94 95 SER A CA 1
ATOM 736 C C . SER A 1 95 ? 2.730 -12.283 -18.744 1.00 94.94 95 SER A C 1
ATOM 738 O O . SER A 1 95 ? 2.276 -13.266 -19.326 1.00 94.94 95 SER A O 1
ATOM 740 N N . LYS A 1 96 ? 2.692 -12.146 -17.406 1.00 91.75 96 LYS A N 1
ATOM 741 C CA . LYS A 1 96 ? 2.194 -13.156 -16.453 1.00 91.75 96 LYS A CA 1
ATOM 742 C C . LYS A 1 96 ? 2.879 -14.529 -16.588 1.00 91.75 96 LYS A C 1
ATOM 744 O O . LYS A 1 96 ? 2.405 -15.514 -16.028 1.00 91.75 96 LYS A O 1
ATOM 749 N N . ASP A 1 97 ? 4.013 -14.590 -17.286 1.00 94.69 97 ASP A N 1
ATOM 750 C CA . ASP A 1 97 ? 4.836 -15.785 -17.432 1.00 94.69 97 ASP A CA 1
ATOM 751 C C . ASP A 1 97 ? 5.663 -15.989 -16.155 1.00 94.69 97 ASP A C 1
ATOM 753 O O . ASP A 1 97 ? 6.703 -15.360 -15.942 1.00 94.69 97 ASP A O 1
ATOM 757 N N . ILE A 1 98 ? 5.160 -16.853 -15.271 1.00 92.19 98 ILE A N 1
ATOM 758 C CA . ILE A 1 98 ? 5.732 -17.085 -13.940 1.00 92.19 98 ILE A CA 1
ATOM 759 C C . ILE A 1 98 ? 7.172 -17.602 -14.023 1.00 92.19 98 ILE A C 1
ATOM 761 O O . ILE A 1 98 ? 8.010 -17.183 -13.222 1.00 92.19 98 ILE A O 1
ATOM 765 N N . ASP A 1 99 ? 7.491 -18.453 -14.998 1.00 92.31 99 ASP A N 1
ATOM 766 C CA . ASP A 1 99 ? 8.834 -19.019 -15.155 1.00 92.31 99 ASP A CA 1
ATOM 767 C C . ASP A 1 99 ? 9.825 -17.957 -15.646 1.00 92.31 99 ASP A C 1
ATOM 769 O O . ASP A 1 99 ? 10.951 -17.841 -15.133 1.00 92.31 99 ASP A O 1
ATOM 773 N N . LYS A 1 100 ? 9.394 -17.107 -16.582 1.00 94.62 100 LYS A N 1
ATOM 774 C CA . LYS A 1 100 ? 10.192 -15.970 -17.057 1.00 94.62 100 LYS A CA 1
ATOM 775 C C . LYS A 1 100 ? 10.410 -14.923 -15.964 1.00 94.62 100 LYS A C 1
ATOM 777 O O . LYS A 1 100 ? 11.513 -14.392 -15.825 1.00 94.62 100 LYS A O 1
ATOM 782 N N . ILE A 1 101 ? 9.392 -14.651 -15.148 1.00 94.25 101 ILE A N 1
ATOM 783 C CA . ILE A 1 101 ? 9.500 -13.732 -14.007 1.00 94.25 101 ILE A CA 1
ATOM 784 C C . ILE A 1 101 ? 10.451 -14.316 -12.956 1.00 94.25 101 ILE A C 1
ATOM 786 O O . ILE A 1 101 ? 11.404 -13.651 -12.549 1.00 94.25 101 ILE A O 1
ATOM 790 N N . LYS A 1 102 ? 10.270 -15.585 -12.575 1.00 91.88 102 LYS A N 1
ATOM 791 C CA . LYS A 1 102 ? 11.119 -16.279 -11.594 1.00 91.88 102 LYS A CA 1
ATOM 792 C C . LYS A 1 102 ? 12.593 -16.316 -12.000 1.00 91.88 102 LYS A C 1
ATOM 794 O O . LYS A 1 102 ? 13.462 -16.156 -11.144 1.00 91.88 102 LYS A O 1
ATOM 799 N N . SER A 1 103 ? 12.881 -16.539 -13.280 1.00 91.94 103 SER A N 1
ATOM 800 C CA . SER A 1 103 ? 14.257 -16.563 -13.798 1.00 91.94 103 SER A CA 1
ATOM 801 C C . SER A 1 103 ? 14.902 -15.176 -13.886 1.00 91.94 103 SER A C 1
ATOM 803 O O . SER A 1 103 ? 16.128 -15.082 -13.875 1.00 91.94 103 SER A O 1
ATOM 805 N N . SER A 1 104 ? 14.101 -14.109 -13.922 1.00 91.94 104 SER A N 1
ATOM 806 C CA . SER A 1 104 ? 14.579 -12.723 -14.020 1.00 91.94 104 SER A CA 1
ATOM 807 C C . SER A 1 104 ? 14.792 -12.042 -12.662 1.00 91.94 104 SER A C 1
ATOM 809 O O . SER A 1 104 ? 15.518 -11.049 -12.584 1.00 91.94 104 SER A O 1
ATOM 811 N N . ILE A 1 105 ? 14.164 -12.553 -11.597 1.00 91.94 105 ILE A N 1
ATOM 812 C CA . ILE A 1 105 ? 14.298 -12.017 -10.237 1.00 91.94 105 ILE A CA 1
ATOM 813 C C . ILE A 1 105 ? 15.642 -12.434 -9.622 1.00 91.94 105 ILE A C 1
ATOM 815 O O . ILE A 1 105 ? 16.070 -13.584 -9.725 1.00 91.94 105 ILE A O 1
ATOM 819 N N . ALA A 1 106 ? 16.288 -11.500 -8.931 1.00 91.06 106 ALA A N 1
ATOM 820 C CA . ALA A 1 106 ? 17.544 -11.687 -8.213 1.00 91.06 106 ALA A CA 1
ATOM 821 C C . ALA A 1 106 ? 17.416 -11.263 -6.736 1.00 91.06 106 ALA A C 1
ATOM 823 O O . ALA A 1 106 ? 16.319 -11.004 -6.238 1.00 91.06 106 ALA A O 1
ATOM 824 N N . GLY A 1 107 ? 18.548 -11.217 -6.029 1.00 84.50 107 GLY A N 1
ATOM 825 C CA . GLY A 1 107 ? 18.636 -10.668 -4.674 1.00 84.50 107 GLY A CA 1
ATOM 826 C C . GLY A 1 107 ? 17.750 -11.381 -3.651 1.00 84.50 107 GLY A C 1
ATOM 827 O O . GLY A 1 107 ? 17.529 -12.599 -3.715 1.00 84.50 107 GLY A O 1
ATOM 828 N N . SER A 1 108 ? 17.245 -10.611 -2.689 1.00 77.00 108 SER A N 1
ATOM 829 C CA . SER A 1 108 ? 16.404 -11.136 -1.609 1.00 77.00 108 SER A CA 1
ATOM 830 C C . SER A 1 108 ? 15.103 -11.782 -2.113 1.00 77.00 108 SER A C 1
ATOM 832 O O . SER A 1 108 ? 1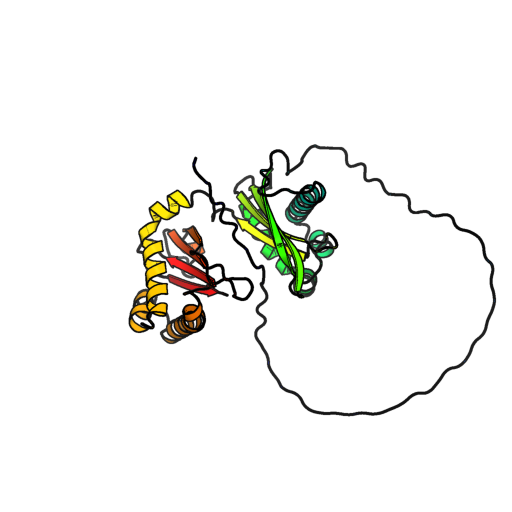4.731 -12.857 -1.625 1.00 77.00 108 SER A O 1
ATOM 834 N N . ALA A 1 109 ? 14.459 -11.224 -3.147 1.00 79.81 109 ALA A N 1
ATOM 835 C CA . ALA A 1 109 ? 13.228 -11.795 -3.695 1.00 79.81 109 ALA A CA 1
ATOM 836 C C . ALA A 1 109 ? 13.447 -13.168 -4.343 1.00 79.81 109 ALA A C 1
ATOM 838 O O . ALA A 1 109 ? 12.573 -14.029 -4.239 1.00 79.81 109 ALA A O 1
ATOM 839 N N . LYS A 1 110 ? 14.620 -13.437 -4.937 1.00 87.44 110 LYS A N 1
ATOM 840 C CA . LYS A 1 110 ? 14.918 -14.764 -5.506 1.00 87.44 110 LYS A CA 1
ATOM 841 C C . LYS A 1 110 ? 14.869 -15.855 -4.441 1.00 87.44 110 LYS A C 1
ATOM 843 O O . LYS A 1 110 ? 14.288 -16.914 -4.664 1.00 87.44 110 LYS A O 1
ATOM 848 N N . THR A 1 111 ? 15.411 -15.564 -3.260 1.00 80.19 111 THR A N 1
ATOM 849 C CA . THR A 1 111 ? 15.390 -16.492 -2.121 1.00 80.19 111 THR A CA 1
ATOM 850 C C . THR A 1 111 ? 13.963 -16.775 -1.642 1.00 80.19 111 THR A C 1
ATOM 852 O O . THR A 1 111 ? 13.665 -17.898 -1.238 1.00 80.19 111 THR A O 1
ATOM 855 N N . ALA A 1 112 ? 13.079 -15.773 -1.676 1.00 77.38 112 ALA A N 1
ATOM 856 C CA . ALA A 1 112 ? 11.674 -15.927 -1.304 1.00 77.38 112 ALA A CA 1
ATOM 857 C C . ALA A 1 112 ? 10.905 -16.768 -2.336 1.00 77.38 112 ALA A C 1
ATOM 859 O O . ALA A 1 112 ? 10.267 -17.758 -1.984 1.00 77.38 112 ALA A O 1
ATOM 860 N N . VAL A 1 113 ? 11.041 -16.421 -3.617 1.00 83.38 113 VAL A N 1
ATOM 861 C CA . VAL A 1 113 ? 10.367 -17.088 -4.741 1.00 83.38 113 VAL A CA 1
ATOM 862 C C . VAL A 1 113 ? 10.831 -18.536 -4.924 1.00 83.38 113 VAL A C 1
ATOM 864 O O . VAL A 1 113 ? 10.039 -19.396 -5.301 1.00 83.38 113 VAL A O 1
ATOM 867 N N . ASP A 1 114 ? 12.103 -18.844 -4.659 1.00 85.06 114 ASP A N 1
ATOM 868 C CA . ASP A 1 114 ? 12.595 -20.226 -4.724 1.00 85.06 114 ASP A CA 1
ATOM 869 C C . ASP A 1 114 ? 11.970 -21.124 -3.653 1.00 85.06 114 ASP A C 1
ATOM 871 O O . ASP A 1 114 ? 11.816 -22.324 -3.884 1.00 85.06 114 ASP A O 1
ATOM 875 N N . LYS A 1 115 ? 11.595 -20.551 -2.502 1.00 82.94 115 LYS A N 1
ATOM 876 C CA . LYS A 1 115 ? 10.895 -21.268 -1.429 1.00 82.94 115 LYS A CA 1
ATOM 877 C C . LYS A 1 115 ? 9.406 -21.408 -1.717 1.00 82.94 115 LYS A C 1
ATOM 879 O O . LYS A 1 115 ? 8.854 -22.476 -1.474 1.00 82.94 115 LYS A O 1
ATOM 884 N N . ASP A 1 116 ? 8.778 -20.348 -2.219 1.00 80.81 116 ASP A N 1
ATOM 885 C CA . ASP A 1 116 ? 7.360 -20.341 -2.573 1.00 80.81 116 ASP A CA 1
ATOM 886 C C . ASP A 1 116 ? 7.111 -19.572 -3.884 1.00 80.81 116 ASP A C 1
ATOM 888 O O . ASP A 1 116 ? 6.965 -18.345 -3.884 1.00 80.81 116 ASP A O 1
ATOM 892 N N . PRO A 1 117 ? 7.033 -20.283 -5.024 1.00 77.88 117 PRO A N 1
ATOM 893 C CA . PRO A 1 117 ? 6.735 -19.668 -6.314 1.00 77.88 117 PRO A CA 1
ATOM 894 C C . PRO A 1 117 ? 5.348 -19.012 -6.388 1.00 77.88 117 PRO A C 1
ATOM 896 O O . PRO A 1 117 ? 5.149 -18.129 -7.226 1.00 77.88 117 PRO A O 1
ATOM 899 N N . ASN A 1 118 ? 4.398 -19.390 -5.518 1.00 79.94 118 ASN A N 1
ATOM 900 C CA . ASN A 1 118 ? 3.052 -18.803 -5.524 1.00 79.94 118 ASN A CA 1
ATOM 901 C C . ASN A 1 118 ? 3.060 -17.322 -5.130 1.00 79.94 118 ASN A C 1
ATOM 903 O O . ASN A 1 118 ? 2.135 -16.595 -5.485 1.00 79.94 118 ASN A O 1
ATOM 907 N N . LEU A 1 119 ? 4.122 -16.847 -4.471 1.00 78.06 119 LEU A N 1
ATOM 908 C CA . LEU A 1 119 ? 4.294 -15.431 -4.144 1.00 78.06 119 LEU A CA 1
ATOM 909 C C . LEU A 1 119 ? 4.277 -14.535 -5.390 1.00 78.06 119 LEU A C 1
ATOM 911 O O . LEU A 1 119 ? 3.774 -13.416 -5.317 1.00 78.06 119 LEU A O 1
ATOM 915 N N . ILE A 1 120 ? 4.766 -15.021 -6.540 1.00 82.75 120 ILE A N 1
ATOM 916 C CA . ILE A 1 120 ? 4.672 -14.272 -7.803 1.00 82.75 120 ILE A CA 1
ATOM 917 C C . ILE A 1 120 ? 3.206 -14.141 -8.221 1.00 82.75 120 ILE A C 1
ATOM 919 O O . ILE A 1 120 ? 2.766 -13.047 -8.556 1.00 82.75 120 ILE A O 1
ATOM 923 N N . ILE A 1 121 ? 2.446 -15.239 -8.181 1.00 79.94 121 ILE A N 1
ATOM 924 C CA . ILE A 1 121 ? 1.035 -15.261 -8.592 1.00 79.94 121 ILE A CA 1
ATOM 925 C C . ILE A 1 121 ? 0.230 -14.264 -7.752 1.00 79.94 121 ILE A C 1
ATOM 927 O O . ILE A 1 121 ? -0.493 -13.433 -8.298 1.00 79.94 121 ILE A O 1
ATOM 931 N N . GLU A 1 122 ? 0.409 -14.298 -6.431 1.00 74.00 122 GLU A N 1
ATOM 932 C CA . GLU A 1 122 ? -0.237 -13.365 -5.505 1.00 74.00 122 GLU A CA 1
ATOM 933 C C . GLU A 1 122 ? 0.153 -11.907 -5.784 1.00 74.00 122 GLU A C 1
ATOM 935 O O . GLU A 1 122 ? -0.718 -11.038 -5.851 1.00 74.00 122 GLU A O 1
ATOM 940 N N . ALA A 1 123 ? 1.441 -11.638 -6.017 1.00 78.06 123 ALA A N 1
ATOM 941 C CA . ALA A 1 123 ? 1.932 -10.294 -6.308 1.00 78.06 123 ALA A CA 1
ATOM 942 C C . ALA A 1 123 ? 1.395 -9.725 -7.632 1.00 78.06 123 ALA A C 1
ATOM 944 O O . ALA A 1 123 ? 1.295 -8.507 -7.762 1.00 78.06 123 ALA A O 1
ATOM 945 N N . LEU A 1 124 ? 1.033 -10.576 -8.601 1.00 87.38 124 LEU A N 1
ATOM 946 C CA . LEU A 1 124 ? 0.501 -10.171 -9.907 1.00 87.38 124 LEU A CA 1
ATOM 947 C C . LEU A 1 124 ? -1.018 -9.940 -9.927 1.00 87.38 124 LEU A C 1
ATOM 949 O O . LEU A 1 124 ? -1.504 -9.324 -10.877 1.00 87.38 124 LEU A O 1
ATOM 953 N N . LYS A 1 125 ? -1.773 -10.368 -8.903 1.00 81.31 125 LYS A N 1
ATOM 954 C CA . LYS A 1 125 ? -3.245 -10.219 -8.840 1.00 81.31 125 LYS A CA 1
ATOM 955 C C . LYS A 1 125 ? -3.778 -8.826 -9.201 1.00 81.31 125 LYS A C 1
ATOM 957 O O . LYS A 1 125 ? -4.793 -8.757 -9.893 1.00 81.31 125 LYS A O 1
ATOM 962 N N . PRO A 1 126 ? -3.133 -7.706 -8.816 1.00 83.31 126 PRO A N 1
ATOM 963 C CA . PRO A 1 126 ? -3.611 -6.379 -9.204 1.00 83.31 126 PRO A CA 1
ATOM 964 C C . PRO A 1 126 ? -3.741 -6.168 -10.724 1.00 83.31 126 PRO A C 1
ATOM 966 O O . PRO A 1 126 ? -4.567 -5.359 -11.146 1.00 83.31 126 PRO A O 1
ATOM 969 N N . LEU A 1 127 ? -3.011 -6.926 -11.555 1.00 86.44 127 LEU A N 1
ATOM 970 C CA . LEU A 1 127 ? -3.136 -6.877 -13.018 1.00 86.44 127 LEU A CA 1
ATOM 971 C C . LEU A 1 127 ? -4.468 -7.431 -13.538 1.00 86.44 127 LEU A C 1
ATOM 973 O O . LEU A 1 127 ? -4.920 -7.056 -14.618 1.00 86.44 127 LEU A O 1
ATOM 977 N N . GLU A 1 128 ? -5.122 -8.324 -12.796 1.00 81.69 128 GLU A N 1
ATOM 978 C CA . GLU A 1 128 ? -6.467 -8.804 -13.146 1.00 81.69 128 GLU A CA 1
ATOM 979 C C . GLU A 1 128 ? -7.502 -7.675 -13.029 1.00 81.69 128 GLU A C 1
ATOM 981 O O . GLU A 1 128 ? -8.470 -7.615 -13.795 1.00 81.69 128 GLU A O 1
ATOM 986 N N . ILE A 1 129 ? -7.257 -6.750 -12.095 1.00 75.88 129 ILE A N 1
ATOM 987 C CA . ILE A 1 129 ? -8.107 -5.594 -11.813 1.00 75.88 129 ILE A CA 1
ATOM 988 C C . ILE A 1 129 ? -7.833 -4.467 -12.812 1.00 75.88 129 ILE A C 1
ATOM 990 O O . ILE A 1 129 ? -8.781 -3.877 -13.329 1.00 75.88 129 ILE A O 1
ATOM 994 N N . SER A 1 130 ? -6.561 -4.168 -13.101 1.00 78.81 130 SER A N 1
ATOM 995 C CA . SER A 1 130 ? -6.193 -3.079 -14.016 1.00 78.81 130 SER A CA 1
ATOM 996 C C . SER A 1 130 ? -6.546 -3.354 -15.474 1.00 78.81 130 SER A C 1
ATOM 998 O O . SER A 1 130 ? -6.745 -2.401 -16.225 1.00 78.81 130 SER A O 1
ATOM 1000 N N . GLY A 1 131 ? -6.650 -4.627 -15.870 1.00 84.62 131 GLY A N 1
ATOM 1001 C CA . GLY A 1 131 ? -6.610 -5.002 -17.284 1.00 84.62 131 GLY A CA 1
ATOM 1002 C C . GLY A 1 131 ? -5.205 -4.814 -17.859 1.00 84.62 131 GLY A C 1
ATOM 1003 O O . GLY A 1 131 ? -4.244 -4.617 -17.103 1.00 84.62 131 GLY A O 1
ATOM 1004 N N . ASP A 1 132 ? -5.096 -4.873 -19.185 1.00 91.31 132 ASP A N 1
ATOM 1005 C CA . ASP A 1 132 ? -3.807 -4.742 -19.865 1.00 91.31 132 ASP A CA 1
ATOM 1006 C C . ASP A 1 132 ? -3.241 -3.326 -19.706 1.00 91.31 132 ASP A C 1
ATOM 1008 O O . ASP A 1 132 ? -3.980 -2.342 -19.612 1.00 91.31 132 ASP A O 1
ATOM 1012 N N . ILE A 1 133 ? -1.915 -3.219 -19.613 1.00 94.62 133 ILE A N 1
ATOM 1013 C CA . ILE A 1 133 ? -1.239 -1.933 -19.430 1.00 94.62 133 ILE A CA 1
ATOM 1014 C C . ILE A 1 133 ? -1.073 -1.248 -20.777 1.00 94.62 133 ILE A C 1
ATOM 1016 O O . ILE A 1 133 ? -0.455 -1.791 -21.685 1.00 94.62 133 ILE A O 1
ATOM 1020 N N . VAL A 1 134 ? -1.593 -0.028 -20.865 1.00 92.88 134 VAL A N 1
ATOM 1021 C CA . VAL A 1 134 ? -1.608 0.787 -22.083 1.00 92.88 134 VAL A CA 1
ATOM 1022 C C . VAL A 1 134 ? -0.414 1.740 -22.128 1.00 92.88 134 VAL A C 1
ATOM 1024 O O . VAL A 1 134 ? 0.148 1.984 -23.188 1.00 92.88 134 VAL A O 1
ATOM 1027 N N . LYS A 1 135 ? -0.037 2.322 -20.982 1.00 93.69 135 LYS A N 1
ATOM 1028 C CA . LYS A 1 135 ? 1.077 3.281 -20.884 1.00 93.69 135 LYS A CA 1
ATOM 1029 C C . LYS A 1 135 ? 1.603 3.409 -19.460 1.00 93.69 135 LYS A C 1
ATOM 1031 O O . LYS A 1 135 ? 0.865 3.207 -18.494 1.00 93.69 135 LYS A O 1
ATOM 1036 N N . ILE A 1 136 ? 2.846 3.851 -19.332 1.00 94.00 136 ILE A N 1
ATOM 1037 C CA . ILE A 1 136 ? 3.431 4.359 -18.093 1.00 94.00 136 ILE A CA 1
ATOM 1038 C C . ILE A 1 136 ? 3.186 5.873 -18.077 1.00 94.00 136 ILE A C 1
ATOM 1040 O O . ILE A 1 136 ? 3.758 6.622 -18.863 1.00 94.00 136 ILE A O 1
ATOM 1044 N N . GLU A 1 137 ? 2.305 6.351 -17.200 1.00 88.81 137 GLU A N 1
ATOM 1045 C CA . GLU A 1 137 ? 1.961 7.778 -17.128 1.00 88.81 137 GLU A CA 1
ATOM 1046 C C . GLU A 1 137 ? 3.053 8.597 -16.450 1.00 88.81 137 GLU A C 1
ATOM 1048 O O . GLU A 1 137 ? 3.335 9.732 -16.835 1.00 88.81 137 GLU A O 1
ATOM 1053 N N . LYS A 1 138 ? 3.638 8.036 -15.394 1.00 87.56 138 LYS A N 1
ATOM 1054 C CA . LYS A 1 138 ? 4.515 8.768 -14.491 1.00 87.56 138 LYS A CA 1
ATOM 1055 C C . LYS A 1 138 ? 5.449 7.804 -13.786 1.00 87.56 138 LYS A C 1
ATOM 1057 O O . LYS A 1 138 ? 5.013 6.735 -13.371 1.00 87.56 138 LYS A O 1
ATOM 1062 N N . ALA A 1 139 ? 6.701 8.202 -13.600 1.00 85.88 139 ALA A N 1
ATOM 1063 C CA . ALA A 1 139 ? 7.653 7.414 -12.835 1.00 85.88 139 ALA A CA 1
ATOM 1064 C C . ALA A 1 139 ? 8.572 8.276 -11.966 1.00 85.88 139 ALA A C 1
ATOM 1066 O O . ALA A 1 139 ? 8.969 9.385 -12.340 1.00 85.88 139 ALA A O 1
ATOM 1067 N N . SER A 1 140 ? 8.919 7.747 -10.799 1.00 84.19 140 SER A N 1
ATOM 1068 C CA . SER A 1 140 ? 9.888 8.317 -9.864 1.00 84.19 140 SER A CA 1
ATOM 1069 C C . SER A 1 140 ? 10.955 7.287 -9.504 1.00 84.19 140 SER A C 1
ATOM 1071 O O . SER A 1 140 ? 10.782 6.092 -9.746 1.00 84.19 140 SER A O 1
ATOM 1073 N N . MET A 1 141 ? 12.079 7.766 -8.972 1.00 85.31 141 MET A N 1
ATOM 1074 C CA . MET A 1 141 ? 13.180 6.939 -8.490 1.00 85.31 141 MET A CA 1
ATOM 1075 C C . MET A 1 141 ? 13.699 7.510 -7.178 1.00 85.31 141 MET A C 1
ATOM 1077 O O . MET A 1 141 ? 13.861 8.724 -7.041 1.00 85.31 141 MET A O 1
ATOM 1081 N N . GLU A 1 142 ? 14.032 6.620 -6.255 1.00 83.50 142 GLU A N 1
ATOM 1082 C CA . GLU A 1 142 ? 14.769 6.918 -5.036 1.00 83.50 142 GLU A CA 1
ATOM 1083 C C . GLU A 1 142 ? 15.874 5.881 -4.793 1.00 83.50 142 GLU A C 1
ATOM 1085 O O . GLU A 1 142 ? 15.887 4.792 -5.371 1.00 83.50 142 GLU A O 1
ATOM 1090 N N . SER A 1 143 ? 16.847 6.227 -3.953 1.00 77.62 143 SER A N 1
ATOM 1091 C CA . SER A 1 143 ? 17.855 5.271 -3.490 1.00 77.62 143 SER A CA 1
ATOM 1092 C C . SER A 1 143 ? 17.330 4.483 -2.295 1.00 77.62 143 SER A C 1
ATOM 1094 O O . SER A 1 143 ? 16.792 5.079 -1.365 1.00 77.62 143 SER A O 1
ATOM 1096 N N . GLY A 1 144 ? 17.583 3.179 -2.272 1.00 77.81 144 GLY A N 1
ATOM 1097 C CA . GLY A 1 144 ? 17.237 2.294 -1.166 1.00 77.81 144 GLY A CA 1
ATOM 1098 C C . GLY A 1 144 ? 18.311 1.244 -0.898 1.00 77.81 144 GLY A C 1
ATOM 1099 O O . GLY A 1 144 ? 19.457 1.361 -1.351 1.00 77.81 144 GLY A O 1
ATOM 1100 N N . GLN A 1 145 ? 17.926 0.207 -0.161 1.00 74.56 145 GLN A N 1
ATOM 1101 C CA . GLN A 1 145 ? 18.751 -0.967 0.112 1.00 74.56 145 GLN A CA 1
ATOM 1102 C C . GLN A 1 145 ? 17.952 -2.251 -0.153 1.00 74.56 145 GLN A C 1
ATOM 1104 O O . GLN A 1 145 ? 16.737 -2.261 0.038 1.00 74.56 145 GLN A O 1
ATOM 1109 N N . ASP A 1 146 ? 18.624 -3.312 -0.603 1.00 72.31 146 ASP A N 1
ATOM 1110 C CA . ASP A 1 146 ? 18.068 -4.671 -0.629 1.00 72.31 146 ASP A CA 1
ATOM 1111 C C . ASP A 1 146 ? 18.038 -5.258 0.797 1.00 72.31 146 ASP A C 1
ATOM 1113 O O . ASP A 1 146 ? 18.647 -4.717 1.724 1.00 72.31 146 ASP A O 1
ATOM 1117 N N . GLY A 1 147 ? 17.363 -6.393 0.985 1.00 64.62 147 GLY A N 1
ATOM 1118 C CA . GLY A 1 147 ? 17.232 -7.073 2.278 1.00 64.62 147 GLY A CA 1
ATOM 1119 C C . GLY A 1 147 ? 18.558 -7.525 2.907 1.00 64.62 147 GLY A C 1
ATOM 1120 O O . GLY A 1 147 ? 18.594 -7.821 4.099 1.00 64.62 147 GLY A O 1
ATOM 1121 N N . ASP A 1 148 ? 19.647 -7.558 2.137 1.00 71.44 148 ASP A N 1
ATOM 1122 C CA . ASP A 1 148 ? 21.009 -7.825 2.617 1.00 71.44 148 ASP A CA 1
ATOM 1123 C C . ASP A 1 148 ? 21.812 -6.549 2.957 1.00 71.44 148 ASP A C 1
ATOM 1125 O O . ASP A 1 148 ? 22.979 -6.634 3.346 1.00 71.44 148 ASP A O 1
ATOM 1129 N N . GLY A 1 149 ? 21.201 -5.365 2.829 1.00 73.19 149 GLY A N 1
ATOM 1130 C CA . GLY A 1 149 ? 21.822 -4.059 3.063 1.00 73.19 149 GLY A CA 1
ATOM 1131 C C . GLY A 1 149 ? 22.591 -3.493 1.863 1.00 73.19 149 GLY A C 1
ATOM 1132 O O . GLY A 1 149 ? 23.157 -2.399 1.961 1.00 73.19 149 GLY A O 1
ATOM 1133 N N . SER A 1 150 ? 22.630 -4.197 0.727 1.00 78.06 150 SER A N 1
ATOM 1134 C CA . SER A 1 150 ? 23.275 -3.709 -0.496 1.00 78.06 150 SER A CA 1
ATOM 1135 C C . SER A 1 150 ? 22.486 -2.564 -1.138 1.00 78.06 150 SER A C 1
ATOM 1137 O O . SER A 1 150 ? 21.280 -2.438 -0.963 1.00 78.06 150 SER A O 1
ATOM 1139 N N . LYS A 1 151 ? 23.168 -1.679 -1.875 1.00 82.06 151 LYS A N 1
ATOM 1140 C CA . LYS A 1 151 ? 22.532 -0.508 -2.500 1.00 82.06 151 LYS A CA 1
ATOM 1141 C C . LYS A 1 151 ? 21.529 -0.928 -3.583 1.00 82.06 151 LYS A C 1
ATOM 1143 O O . LYS A 1 151 ? 21.877 -1.691 -4.486 1.00 82.06 151 LYS A O 1
ATOM 1148 N N . ALA A 1 152 ? 20.348 -0.314 -3.557 1.00 86.56 152 ALA A N 1
ATOM 1149 C CA . ALA A 1 152 ? 19.300 -0.479 -4.556 1.00 86.56 152 ALA A CA 1
ATOM 1150 C C . ALA A 1 152 ? 18.765 0.873 -5.063 1.00 86.56 152 ALA A C 1
ATOM 1152 O O . ALA A 1 152 ? 18.944 1.916 -4.428 1.00 86.56 152 ALA A O 1
ATOM 1153 N N . TYR A 1 153 ? 18.093 0.839 -6.209 1.00 85.94 153 TYR A N 1
ATOM 1154 C CA . TYR A 1 153 ? 17.277 1.925 -6.748 1.00 85.94 153 TYR A CA 1
ATOM 1155 C C . TYR A 1 153 ? 15.825 1.461 -6.766 1.00 85.94 153 TYR A C 1
ATOM 1157 O O . TYR A 1 153 ? 15.535 0.375 -7.267 1.00 85.94 153 TYR A O 1
ATOM 1165 N N . ILE A 1 154 ? 14.931 2.255 -6.193 1.00 86.00 154 ILE A N 1
ATOM 1166 C CA . ILE A 1 154 ? 13.506 1.952 -6.088 1.00 86.00 154 ILE A CA 1
ATOM 1167 C C . ILE A 1 154 ? 12.786 2.856 -7.074 1.00 86.00 154 ILE A C 1
ATOM 1169 O O . ILE A 1 154 ? 12.903 4.076 -6.993 1.00 86.00 154 ILE A O 1
ATOM 1173 N N . TYR A 1 155 ? 12.053 2.254 -7.998 1.00 87.19 155 TYR A N 1
ATOM 1174 C CA . TYR A 1 155 ? 11.245 2.939 -8.989 1.00 87.19 155 TYR A CA 1
ATOM 1175 C C . TYR A 1 155 ? 9.776 2.736 -8.666 1.00 87.19 155 TYR A C 1
ATOM 1177 O O . TYR A 1 155 ? 9.347 1.617 -8.393 1.00 87.19 155 TYR A O 1
ATOM 1185 N N . GLN A 1 156 ? 8.996 3.802 -8.764 1.00 89.00 156 GLN A N 1
ATOM 1186 C CA . GLN A 1 156 ? 7.543 3.725 -8.719 1.00 89.00 156 GLN A CA 1
ATOM 1187 C C . GLN A 1 156 ? 7.002 4.229 -10.050 1.00 89.00 156 GLN A C 1
ATOM 1189 O O . GLN A 1 156 ? 7.146 5.408 -10.367 1.00 89.00 156 GLN A O 1
ATOM 1194 N N . ALA A 1 157 ? 6.390 3.338 -10.824 1.00 90.38 157 ALA A N 1
ATOM 1195 C CA . ALA A 1 157 ? 5.775 3.645 -12.108 1.00 90.38 157 ALA A CA 1
ATOM 1196 C C . ALA A 1 157 ? 4.246 3.554 -11.997 1.00 90.38 157 ALA A C 1
ATOM 1198 O O . ALA A 1 157 ? 3.690 2.476 -11.792 1.00 90.38 157 ALA A O 1
ATOM 1199 N N . LEU A 1 158 ? 3.564 4.689 -12.146 1.00 91.69 158 LEU A N 1
ATOM 1200 C CA . LEU A 1 158 ? 2.116 4.750 -12.320 1.00 91.69 158 LEU A CA 1
ATOM 1201 C C . LEU A 1 158 ? 1.784 4.399 -13.766 1.00 91.69 158 LEU A C 1
ATOM 1203 O O . LEU A 1 158 ? 2.156 5.120 -14.695 1.00 91.69 158 LEU A O 1
ATOM 1207 N N . CYS A 1 159 ? 1.063 3.305 -13.945 1.00 92.75 159 CYS A N 1
ATOM 1208 C CA . CYS A 1 159 ? 0.670 2.788 -15.241 1.00 92.75 159 CYS A CA 1
ATOM 1209 C C . CYS A 1 159 ? -0.841 2.923 -15.431 1.00 92.75 159 CYS A C 1
ATOM 1211 O O . CYS A 1 159 ? -1.627 2.665 -14.517 1.00 92.75 159 CYS A O 1
ATOM 1213 N N . GLN A 1 160 ? -1.250 3.295 -16.639 1.00 89.50 160 GLN A N 1
ATOM 1214 C CA . GLN A 1 160 ? -2.638 3.237 -17.072 1.00 89.50 160 GLN A CA 1
ATOM 1215 C C . GLN A 1 160 ? -2.939 1.822 -17.559 1.00 89.50 160 GLN A C 1
ATOM 1217 O O . GLN A 1 160 ? -2.406 1.406 -18.587 1.00 89.50 160 GLN A O 1
ATOM 1222 N N . GLY A 1 161 ? -3.807 1.106 -16.849 1.00 89.12 161 GLY A N 1
ATOM 1223 C CA . GLY A 1 161 ? -4.456 -0.094 -17.371 1.00 89.12 161 GLY A CA 1
ATOM 1224 C C . GLY A 1 161 ? -5.747 0.236 -18.123 1.00 89.12 161 GLY A C 1
ATOM 1225 O O . GLY A 1 161 ? -6.290 1.335 -17.983 1.00 89.12 161 GLY A O 1
ATOM 1226 N N . GLU A 1 162 ? -6.269 -0.713 -18.897 1.00 85.31 162 GLU A N 1
ATOM 1227 C CA . GLU A 1 162 ? -7.552 -0.581 -19.610 1.00 85.31 162 GLU A CA 1
ATOM 1228 C C . GLU A 1 162 ? -8.734 -0.256 -18.685 1.00 85.31 162 GLU A C 1
ATOM 1230 O O . GLU A 1 162 ? -9.628 0.508 -19.046 1.00 85.31 162 GLU A O 1
ATOM 1235 N N . LYS A 1 163 ? -8.749 -0.853 -17.490 1.00 78.06 163 LYS A N 1
ATOM 1236 C CA . LYS A 1 163 ? -9.832 -0.717 -16.506 1.00 78.06 163 LYS A CA 1
ATOM 1237 C C . LYS A 1 163 ? -9.453 0.208 -15.364 1.00 78.06 163 LYS A C 1
ATOM 1239 O O . LYS A 1 163 ? -10.313 0.900 -14.822 1.00 78.06 163 LYS A O 1
ATOM 1244 N N . LYS A 1 164 ? -8.187 0.166 -14.948 1.00 80.88 164 LYS A N 1
ATOM 1245 C CA . LYS A 1 164 ? -7.724 0.853 -13.745 1.00 80.88 164 LYS A CA 1
ATOM 1246 C C . LYS A 1 164 ? -6.259 1.208 -13.828 1.00 80.88 164 LYS A C 1
ATOM 1248 O O . LYS A 1 164 ? -5.461 0.452 -14.376 1.00 80.88 164 LYS A O 1
ATOM 1253 N N . LYS A 1 165 ? -5.896 2.328 -13.214 1.00 85.62 165 LYS A N 1
ATOM 1254 C CA . LYS A 1 165 ? -4.494 2.650 -12.986 1.00 85.62 165 LYS A CA 1
ATOM 1255 C C . LYS A 1 165 ? -3.893 1.755 -11.905 1.00 85.62 165 LYS A C 1
ATOM 1257 O O . LYS A 1 165 ? -4.591 1.269 -11.012 1.00 85.62 165 LYS A O 1
ATOM 1262 N N . ILE A 1 166 ? -2.591 1.534 -11.996 1.00 87.75 166 ILE A N 1
ATOM 1263 C CA . ILE A 1 166 ? -1.848 0.596 -11.155 1.00 87.75 166 ILE A CA 1
ATOM 1264 C C . ILE A 1 166 ? -0.419 1.103 -10.957 1.00 87.75 166 ILE A C 1
ATOM 1266 O O . ILE A 1 166 ? 0.202 1.617 -11.886 1.00 87.75 166 ILE A O 1
ATOM 1270 N N . TYR A 1 167 ? 0.110 0.961 -9.749 1.00 88.19 167 TYR A N 1
ATOM 1271 C CA . TYR A 1 167 ? 1.511 1.209 -9.447 1.00 88.19 167 TYR A CA 1
ATOM 1272 C C . TYR A 1 167 ? 2.330 -0.061 -9.622 1.00 88.19 167 TYR A C 1
ATOM 1274 O O . TYR A 1 167 ? 1.985 -1.116 -9.090 1.00 88.19 167 TYR A O 1
ATOM 1282 N N . PHE A 1 168 ? 3.458 0.085 -10.303 1.00 93.75 168 PHE A N 1
ATOM 1283 C CA . PHE A 1 168 ? 4.561 -0.861 -10.324 1.00 93.75 168 PHE A CA 1
ATOM 1284 C C . PHE A 1 168 ? 5.675 -0.290 -9.452 1.00 93.75 168 PHE A C 1
ATOM 1286 O O . PHE A 1 168 ? 6.349 0.662 -9.846 1.00 93.75 168 PHE A O 1
ATOM 1293 N N . ASN A 1 169 ? 5.867 -0.862 -8.268 1.00 88.19 169 ASN A N 1
ATOM 1294 C CA . ASN A 1 169 ? 7.014 -0.558 -7.421 1.00 88.19 169 ASN A CA 1
ATOM 1295 C C . ASN A 1 169 ? 8.092 -1.606 -7.707 1.00 88.19 169 ASN A C 1
ATOM 1297 O O . ASN A 1 169 ? 7.861 -2.793 -7.484 1.00 88.19 169 ASN A O 1
ATOM 1301 N N . LEU A 1 170 ? 9.234 -1.182 -8.240 1.00 93.50 170 LEU A N 1
ATOM 1302 C CA . LEU A 1 170 ? 10.304 -2.042 -8.745 1.00 93.50 170 LEU A CA 1
ATOM 1303 C C . LEU A 1 170 ? 11.619 -1.685 -8.055 1.00 93.50 170 LEU A C 1
ATOM 1305 O O . LEU A 1 170 ? 11.991 -0.516 -8.014 1.00 93.50 170 LEU A O 1
ATOM 1309 N N . ALA A 1 171 ? 12.361 -2.676 -7.570 1.00 91.06 171 ALA A N 1
ATOM 1310 C CA . ALA A 1 171 ? 13.690 -2.466 -7.006 1.00 91.06 171 ALA A CA 1
ATOM 1311 C C . ALA A 1 171 ? 14.769 -3.041 -7.930 1.00 91.06 171 ALA A C 1
ATOM 1313 O O . ALA A 1 171 ? 14.670 -4.181 -8.392 1.00 91.06 171 ALA A O 1
ATOM 1314 N N . ARG A 1 172 ? 15.823 -2.257 -8.164 1.00 93.31 172 ARG A N 1
ATOM 1315 C CA . ARG A 1 172 ? 16.964 -2.581 -9.025 1.00 93.31 172 ARG A CA 1
ATOM 1316 C C . ARG A 1 172 ? 18.256 -2.558 -8.225 1.00 93.31 172 ARG A C 1
ATOM 1318 O O . ARG A 1 172 ? 18.551 -1.561 -7.569 1.00 93.31 172 ARG A O 1
ATOM 1325 N N . ASN A 1 173 ? 19.067 -3.606 -8.314 1.00 91.25 173 ASN A N 1
ATOM 1326 C CA . ASN A 1 173 ? 20.415 -3.568 -7.740 1.00 91.25 173 ASN A CA 1
ATOM 1327 C C . ASN A 1 173 ? 21.426 -2.888 -8.683 1.00 91.25 173 ASN A C 1
ATOM 1329 O O . ASN A 1 173 ? 21.156 -2.613 -9.852 1.00 91.25 173 ASN A O 1
ATOM 1333 N N . ILE A 1 174 ? 22.644 -2.660 -8.188 1.00 89.69 174 ILE A N 1
ATOM 1334 C CA . ILE A 1 174 ? 23.749 -2.097 -8.983 1.00 89.69 174 ILE A CA 1
ATOM 1335 C C . ILE A 1 174 ? 24.155 -2.962 -10.191 1.00 89.69 174 ILE A C 1
ATOM 1337 O O . ILE A 1 174 ? 24.775 -2.452 -11.118 1.00 89.69 174 ILE A O 1
ATOM 1341 N N . ALA A 1 175 ? 23.798 -4.251 -10.188 1.00 91.56 175 ALA A N 1
ATOM 1342 C CA . ALA A 1 175 ? 24.035 -5.192 -11.282 1.00 91.56 175 ALA A CA 1
ATOM 1343 C C . ALA A 1 175 ? 22.900 -5.196 -12.323 1.00 91.56 175 ALA A C 1
ATOM 1345 O O . ALA A 1 175 ? 22.866 -6.068 -13.188 1.00 91.56 175 ALA A O 1
ATOM 1346 N N . ASN A 1 176 ? 21.988 -4.219 -12.266 1.00 92.69 176 ASN A N 1
ATOM 1347 C CA . ASN A 1 176 ? 20.890 -4.050 -13.212 1.00 92.69 176 ASN A CA 1
ATOM 1348 C C . ASN A 1 176 ? 19.795 -5.142 -13.141 1.00 92.69 176 ASN A C 1
ATOM 1350 O O . ASN A 1 176 ? 19.062 -5.377 -14.103 1.00 92.69 176 ASN A O 1
ATOM 1354 N N . GLN A 1 177 ? 19.660 -5.816 -12.001 1.00 93.69 177 GLN A N 1
ATOM 1355 C CA . GLN A 1 177 ? 18.711 -6.916 -11.815 1.00 93.69 177 GLN A CA 1
ATOM 1356 C C . GLN A 1 177 ? 17.488 -6.467 -11.016 1.00 93.69 177 GLN A C 1
ATOM 1358 O O . GLN A 1 177 ? 17.614 -5.661 -10.092 1.00 93.69 177 GLN A O 1
ATOM 1363 N N . LEU A 1 178 ? 16.320 -7.024 -11.353 1.00 94.38 178 LEU A N 1
ATOM 1364 C CA . LEU A 1 178 ? 15.096 -6.873 -10.569 1.00 94.38 178 LEU A CA 1
ATOM 1365 C C . LEU A 1 178 ? 15.236 -7.677 -9.278 1.00 94.38 178 LEU A C 1
ATOM 1367 O O . LEU A 1 178 ? 15.247 -8.905 -9.308 1.00 94.38 178 LEU A O 1
ATOM 1371 N N . ILE A 1 179 ? 15.362 -6.990 -8.151 1.00 91.94 179 ILE A N 1
ATOM 1372 C CA . ILE A 1 179 ? 15.550 -7.628 -6.840 1.00 91.94 179 ILE A CA 1
ATOM 1373 C C . ILE A 1 179 ? 14.279 -7.662 -6.000 1.00 91.94 179 ILE A C 1
ATOM 1375 O O . ILE A 1 179 ? 14.240 -8.372 -5.004 1.00 91.94 179 ILE A O 1
ATOM 1379 N N . SER A 1 180 ? 13.249 -6.907 -6.389 1.00 88.25 180 SER A N 1
ATOM 1380 C CA . SER A 1 180 ? 11.921 -6.952 -5.776 1.00 88.25 180 SER A CA 1
ATOM 1381 C C . SER A 1 180 ? 10.887 -6.239 -6.650 1.00 88.25 180 SER A C 1
ATOM 1383 O O . SER A 1 180 ? 11.237 -5.318 -7.394 1.00 88.25 180 SER A O 1
ATOM 1385 N N . PHE A 1 181 ? 9.617 -6.640 -6.550 1.00 91.81 181 PHE A N 1
ATOM 1386 C CA . PHE A 1 181 ? 8.498 -5.923 -7.159 1.00 91.81 181 PHE A CA 1
ATOM 1387 C C . PHE A 1 181 ? 7.226 -6.008 -6.304 1.00 91.81 181 PHE A C 1
ATOM 1389 O O . PHE A 1 181 ? 7.017 -6.970 -5.568 1.00 91.81 181 PHE A O 1
ATOM 1396 N N . GLN A 1 182 ? 6.376 -4.988 -6.409 1.00 87.56 182 GLN A N 1
ATOM 1397 C CA . GLN A 1 182 ? 5.045 -4.952 -5.813 1.00 87.56 182 GLN A CA 1
ATOM 1398 C C . GLN A 1 182 ? 4.099 -4.184 -6.726 1.00 87.56 182 GLN A C 1
ATOM 1400 O O . GLN A 1 182 ? 4.412 -3.085 -7.188 1.00 87.56 182 GLN A O 1
ATOM 1405 N N . LEU A 1 183 ? 2.917 -4.756 -6.924 1.00 85.44 183 LEU A N 1
ATOM 1406 C CA . LEU A 1 183 ? 1.833 -4.143 -7.669 1.00 85.44 183 LEU A CA 1
ATOM 1407 C C . LEU A 1 183 ? 0.730 -3.711 -6.708 1.00 85.44 183 LEU A C 1
ATOM 1409 O O . LEU A 1 183 ? 0.430 -4.405 -5.735 1.00 85.44 183 LEU A O 1
ATOM 1413 N N . SER A 1 184 ? 0.109 -2.574 -6.983 1.00 81.19 184 SER A N 1
ATOM 1414 C CA . SER A 1 184 ? -1.083 -2.121 -6.265 1.00 81.19 184 SER A CA 1
ATOM 1415 C C . SER A 1 184 ? -1.956 -1.291 -7.189 1.00 81.19 184 SER A C 1
ATOM 1417 O O . SER A 1 184 ? -1.449 -0.542 -8.019 1.00 81.19 184 SER A O 1
ATOM 1419 N N . THR A 1 185 ? -3.277 -1.406 -7.074 1.00 76.50 185 THR A N 1
ATOM 1420 C CA . THR A 1 185 ? -4.167 -0.508 -7.814 1.00 76.50 185 THR A CA 1
ATOM 1421 C C . THR A 1 185 ? -3.925 0.932 -7.362 1.00 76.50 185 THR A C 1
ATOM 1423 O O . THR A 1 185 ? -3.670 1.200 -6.186 1.00 76.50 185 THR A O 1
ATOM 1426 N N . ALA A 1 186 ? -3.995 1.879 -8.294 1.00 65.31 186 ALA A N 1
ATOM 1427 C CA . ALA A 1 186 ? -3.760 3.293 -8.008 1.00 65.31 186 ALA A CA 1
ATOM 1428 C C . ALA A 1 186 ? -4.973 3.998 -7.371 1.00 65.31 186 ALA A C 1
ATOM 1430 O O . ALA A 1 186 ? -5.010 5.223 -7.289 1.00 65.31 186 ALA A O 1
ATOM 1431 N N . ASP A 1 187 ? -5.941 3.221 -6.873 1.00 54.38 187 ASP A N 1
ATOM 1432 C CA . ASP A 1 187 ? -7.095 3.693 -6.094 1.00 54.38 187 ASP A CA 1
ATOM 1433 C C . ASP A 1 187 ? -6.713 4.622 -4.948 1.00 54.38 187 ASP A C 1
ATOM 1435 O O . ASP A 1 187 ? -7.455 5.530 -4.589 1.00 54.38 187 ASP A O 1
ATOM 1439 N N . PHE A 1 188 ? -5.531 4.396 -4.381 1.00 54.19 188 PHE A N 1
ATOM 1440 C CA . PHE A 1 188 ? -5.020 5.184 -3.276 1.00 54.19 188 PHE A CA 1
ATOM 1441 C C . PHE A 1 188 ? -4.526 6.583 -3.674 1.00 54.19 188 PHE A C 1
ATOM 1443 O O . PHE A 1 188 ? -4.217 7.345 -2.768 1.00 54.19 188 PHE A O 1
ATOM 1450 N N . GLU A 1 189 ? -4.455 6.955 -4.962 1.00 52.50 189 GLU A N 1
ATOM 1451 C CA . GLU A 1 189 ? -4.027 8.304 -5.390 1.00 52.50 189 GLU A CA 1
ATOM 1452 C C . GLU A 1 189 ? -5.063 9.071 -6.230 1.00 52.50 189 GLU A C 1
ATOM 1454 O O . GLU A 1 189 ? -5.081 10.304 -6.175 1.00 52.50 189 GLU A O 1
ATOM 1459 N N . GLU A 1 190 ? -5.967 8.406 -6.958 1.00 52.19 190 GLU A N 1
ATOM 1460 C CA . GLU A 1 190 ? -7.003 9.129 -7.710 1.00 52.19 190 GLU A CA 1
ATOM 1461 C C . GLU A 1 190 ? -8.084 9.696 -6.776 1.00 52.19 190 GLU A C 1
ATOM 1463 O O . GLU A 1 190 ? -8.597 9.014 -5.892 1.00 52.19 190 GLU A O 1
ATOM 1468 N N . ASN A 1 191 ? -8.414 10.979 -6.960 1.00 65.81 191 ASN A N 1
ATOM 1469 C CA . ASN A 1 191 ? -9.421 11.727 -6.195 1.00 65.81 191 ASN A CA 1
ATOM 1470 C C . ASN A 1 191 ? -9.188 11.783 -4.674 1.00 65.81 191 ASN A C 1
ATOM 1472 O O . ASN A 1 191 ? -10.119 12.071 -3.926 1.00 65.81 191 ASN A O 1
ATOM 1476 N N . GLN A 1 192 ? -7.959 11.566 -4.190 1.00 80.50 192 GLN A N 1
ATOM 1477 C CA . GLN A 1 192 ? -7.674 11.593 -2.749 1.00 80.50 192 GLN A CA 1
ATOM 1478 C C . GLN A 1 192 ? -8.032 12.918 -2.082 1.00 80.50 192 GLN A C 1
ATOM 1480 O O . GLN A 1 192 ? -8.481 12.902 -0.944 1.00 80.50 192 GLN A O 1
ATOM 1485 N N . ASP A 1 193 ? -7.875 14.055 -2.761 1.00 82.56 193 ASP A N 1
ATOM 1486 C CA . ASP A 1 193 ? -8.286 15.347 -2.202 1.00 82.56 193 ASP A CA 1
ATOM 1487 C C . ASP A 1 193 ? -9.812 15.409 -2.008 1.00 82.56 193 ASP A C 1
ATOM 1489 O O . ASP A 1 193 ? -10.290 15.816 -0.949 1.00 82.56 193 ASP A O 1
ATOM 1493 N N . GLU A 1 194 ? -10.587 14.926 -2.985 1.00 85.56 194 GLU A N 1
ATOM 1494 C CA . GLU A 1 194 ? -12.050 14.847 -2.889 1.00 85.56 194 GLU A CA 1
ATOM 1495 C C . GLU A 1 194 ? -12.491 13.843 -1.819 1.00 85.56 194 GLU A C 1
ATOM 1497 O O . GLU A 1 194 ? -13.379 14.137 -1.018 1.00 85.56 194 GLU A O 1
ATOM 1502 N N . LEU A 1 195 ? -11.845 12.676 -1.760 1.00 87.94 195 LEU A N 1
ATOM 1503 C CA . LEU A 1 195 ? -12.108 11.655 -0.750 1.00 87.94 195 LEU A CA 1
ATOM 1504 C C . LEU A 1 195 ? -11.737 12.146 0.651 1.00 87.94 195 LEU A C 1
ATOM 1506 O O . LEU A 1 195 ? -12.490 11.900 1.589 1.00 87.94 195 LEU A O 1
ATOM 1510 N N . LYS A 1 196 ? -10.628 12.876 0.815 1.00 91.19 196 LYS A N 1
ATOM 1511 C CA . LYS A 1 196 ? -10.210 13.453 2.104 1.00 91.19 196 LYS A CA 1
ATOM 1512 C C . LYS A 1 196 ? -11.201 14.477 2.617 1.00 91.19 196 LYS A C 1
ATOM 1514 O O . LYS A 1 196 ? -11.493 14.484 3.812 1.00 91.19 196 LYS A O 1
ATOM 1519 N N . GLU A 1 197 ? -11.748 15.301 1.731 1.00 93.19 197 GLU A N 1
ATOM 1520 C CA . GLU A 1 197 ? -12.822 16.220 2.100 1.00 93.19 197 GLU A CA 1
ATOM 1521 C C . GLU A 1 197 ? -14.125 15.466 2.410 1.00 93.19 197 GLU A C 1
ATOM 1523 O O . GLU A 1 197 ? -14.727 15.702 3.460 1.00 93.19 197 GLU A O 1
ATOM 1528 N N . LYS A 1 198 ? -14.522 14.495 1.572 1.00 94.50 198 LYS A N 1
ATOM 1529 C CA . LYS A 1 198 ? -15.719 13.654 1.780 1.00 94.50 198 LYS A CA 1
ATOM 1530 C C . LYS A 1 198 ? -15.669 12.889 3.109 1.00 94.50 198 LYS A C 1
ATOM 1532 O O . LYS A 1 198 ? -16.669 12.834 3.820 1.00 94.50 198 LYS A O 1
ATOM 1537 N N . TYR A 1 199 ? -14.510 12.339 3.468 1.00 95.12 199 TYR A N 1
ATOM 1538 C CA . TYR A 1 199 ? -14.310 11.452 4.621 1.00 95.12 199 TYR A CA 1
ATOM 1539 C C . TYR A 1 199 ? -13.523 12.091 5.768 1.00 95.12 199 TYR A C 1
ATOM 1541 O O . TYR A 1 199 ? -12.995 11.399 6.640 1.00 95.12 199 TYR A O 1
ATOM 1549 N N . LYS A 1 200 ? -13.497 13.423 5.844 1.00 96.56 200 LYS A N 1
ATOM 1550 C CA . LYS A 1 200 ? -12.772 14.174 6.880 1.00 96.56 200 LYS A CA 1
ATOM 1551 C C . LYS A 1 200 ? -13.106 13.743 8.312 1.00 96.56 200 LYS A C 1
ATOM 1553 O O . LYS A 1 200 ? -12.226 13.699 9.167 1.00 96.56 200 LYS A O 1
ATOM 1558 N N . ALA A 1 201 ? -14.365 13.394 8.578 1.00 97.38 201 ALA A N 1
ATOM 1559 C CA . ALA A 1 201 ? -14.794 12.901 9.887 1.00 97.38 201 ALA A CA 1
ATOM 1560 C C . ALA A 1 201 ? -14.143 11.553 10.257 1.00 97.38 201 ALA A C 1
ATOM 1562 O O . ALA A 1 201 ? -13.735 11.363 11.402 1.00 97.38 201 ALA A O 1
ATOM 1563 N N . PHE A 1 202 ? -13.982 10.652 9.284 1.00 97.31 202 PHE A N 1
ATOM 1564 C CA . PHE A 1 202 ? -13.337 9.348 9.462 1.00 97.31 202 PHE A CA 1
ATOM 1565 C C . PHE A 1 202 ? -11.838 9.511 9.731 1.00 97.31 202 PHE A C 1
ATOM 1567 O O . PHE A 1 202 ? -11.299 8.888 10.646 1.00 97.31 202 PHE A O 1
ATOM 1574 N N . ILE A 1 203 ? -11.184 10.420 8.999 1.00 96.19 203 ILE A N 1
ATOM 1575 C CA . ILE A 1 203 ? -9.776 10.782 9.218 1.00 96.19 203 ILE A CA 1
ATOM 1576 C C . ILE A 1 203 ? -9.573 11.324 10.635 1.00 96.19 203 ILE A C 1
ATOM 1578 O O . ILE A 1 203 ? -8.695 10.858 11.359 1.00 96.19 203 ILE A O 1
ATOM 1582 N N . ASN A 1 204 ? -10.398 12.290 11.048 1.00 97.25 204 ASN A N 1
ATOM 1583 C CA . ASN A 1 204 ? -10.291 12.893 12.375 1.00 97.25 204 ASN A CA 1
ATOM 1584 C C . ASN A 1 204 ? -10.465 11.845 13.478 1.00 97.25 204 ASN A C 1
ATOM 1586 O O . ASN A 1 204 ? -9.672 11.823 14.414 1.00 97.25 204 ASN A O 1
ATOM 1590 N N . LYS A 1 205 ? -11.439 10.939 13.329 1.00 96.94 205 LYS A N 1
ATOM 1591 C CA . LYS A 1 205 ? -11.645 9.830 14.268 1.00 96.94 205 LYS A CA 1
ATOM 1592 C C . LYS A 1 205 ? -10.448 8.877 14.305 1.00 96.94 205 LYS A C 1
ATOM 1594 O O . LYS A 1 205 ? -10.046 8.458 15.383 1.00 96.94 205 LYS A O 1
ATOM 1599 N N . SER A 1 206 ? -9.842 8.570 13.158 1.00 97.06 206 SER A N 1
ATOM 1600 C CA . SER A 1 206 ? -8.633 7.732 13.089 1.00 97.06 206 SER A CA 1
ATOM 1601 C C . SER A 1 206 ? -7.472 8.361 13.872 1.00 97.06 206 SER A C 1
ATOM 1603 O O . SER A 1 206 ? -6.816 7.701 14.677 1.00 97.06 206 SER A O 1
ATOM 1605 N N . LEU A 1 207 ? -7.250 9.667 13.688 1.00 94.56 207 LEU A N 1
ATOM 1606 C CA . LEU A 1 207 ? -6.219 10.420 14.409 1.00 94.56 207 LEU A CA 1
ATOM 1607 C C . LEU A 1 207 ? -6.524 10.539 15.909 1.00 94.56 207 LEU A C 1
ATOM 1609 O O . LEU A 1 207 ? -5.601 10.491 16.722 1.00 94.56 207 LEU A O 1
ATOM 1613 N N . GLU A 1 208 ? -7.797 10.660 16.285 1.00 95.50 208 GLU A N 1
ATOM 1614 C CA . GLU A 1 208 ? -8.239 10.667 17.682 1.00 95.50 208 GLU A CA 1
ATOM 1615 C C . GLU A 1 208 ? -7.941 9.330 18.374 1.00 95.50 208 GLU A C 1
ATOM 1617 O O . GLU A 1 208 ? -7.367 9.328 19.463 1.00 95.50 208 GLU A O 1
ATOM 1622 N N . VAL A 1 209 ? -8.232 8.200 17.717 1.00 95.19 209 VAL A N 1
ATOM 1623 C CA . VAL A 1 209 ? -7.919 6.849 18.221 1.00 95.19 209 VAL A CA 1
ATOM 1624 C C . VAL A 1 209 ? -6.413 6.673 18.432 1.00 95.19 209 VAL A C 1
ATOM 1626 O O . VAL A 1 209 ? -5.988 6.164 19.464 1.00 95.19 209 VAL A O 1
ATOM 1629 N N . ILE A 1 210 ? -5.576 7.134 17.497 1.00 92.56 210 ILE A N 1
ATOM 1630 C CA . ILE A 1 210 ? -4.112 7.135 17.685 1.00 92.56 210 ILE A CA 1
ATOM 1631 C C . ILE A 1 210 ? -3.726 8.050 18.864 1.00 92.56 210 ILE A C 1
ATOM 1633 O O . ILE A 1 210 ? -2.846 7.726 19.668 1.00 92.56 210 ILE A O 1
ATOM 1637 N N . GLY A 1 211 ? -4.405 9.191 18.999 1.00 91.75 211 GLY A N 1
ATOM 1638 C CA . GLY A 1 211 ? -4.205 10.161 20.072 1.00 91.75 211 GLY A CA 1
ATOM 1639 C C . GLY A 1 211 ? -4.493 9.620 21.475 1.00 91.75 211 GLY A C 1
ATOM 1640 O O . GLY A 1 211 ? -3.800 10.014 22.420 1.00 91.75 211 GLY A O 1
ATOM 1641 N N . THR A 1 212 ? -5.448 8.698 21.637 1.00 94.44 212 THR A N 1
ATOM 1642 C CA . THR A 1 212 ? -5.718 8.077 22.947 1.00 94.44 212 THR A CA 1
ATOM 1643 C C . THR A 1 212 ? -4.569 7.178 23.385 1.00 94.44 212 THR A C 1
ATOM 1645 O O . THR A 1 212 ? -4.137 7.268 24.535 1.00 94.44 212 THR A O 1
ATOM 1648 N N . VAL A 1 213 ? -3.975 6.412 22.461 1.00 92.75 213 VAL A N 1
ATOM 1649 C CA . VAL A 1 213 ? -2.772 5.616 22.755 1.00 92.75 213 VAL A CA 1
ATOM 1650 C C . VAL A 1 213 ? -1.602 6.524 23.126 1.00 92.75 213 VAL A C 1
ATOM 1652 O O . VAL A 1 213 ? -0.918 6.283 24.119 1.00 92.75 213 VAL A O 1
ATOM 1655 N N . LYS A 1 214 ? -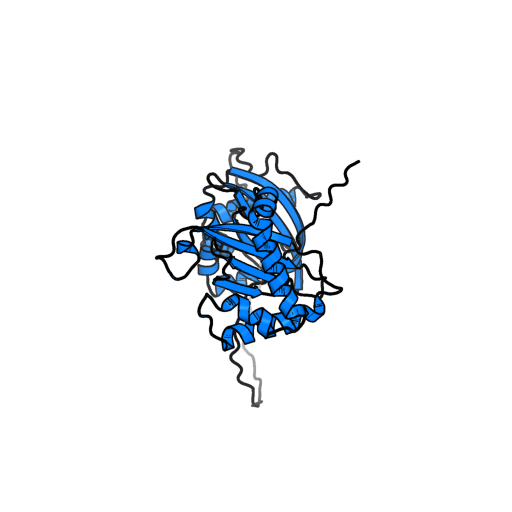1.421 7.634 22.399 1.00 87.94 214 LYS A N 1
ATOM 1656 C CA . LYS A 1 214 ? -0.383 8.635 22.701 1.00 87.94 214 LYS A CA 1
ATOM 1657 C C . LYS A 1 214 ? -0.555 9.247 24.094 1.00 87.94 214 LYS A C 1
ATOM 1659 O O . LYS A 1 214 ? 0.425 9.537 24.774 1.00 87.94 214 LYS A O 1
ATOM 1664 N N . SER A 1 215 ? -1.802 9.429 24.516 1.00 90.75 215 SER A N 1
ATOM 1665 C CA . SER A 1 215 ? -2.161 9.959 25.838 1.00 90.75 215 SER A CA 1
ATOM 1666 C C . SER A 1 215 ? -2.173 8.886 26.931 1.00 90.75 215 SER A C 1
ATOM 1668 O O . SER A 1 215 ? -2.442 9.196 28.089 1.00 90.75 215 SER A O 1
ATOM 1670 N N . LYS A 1 216 ? -1.842 7.639 26.575 1.00 93.00 216 LYS A N 1
ATOM 1671 C CA . LYS A 1 216 ? -1.834 6.460 27.445 1.00 93.00 216 LYS A CA 1
ATOM 1672 C C . LYS A 1 216 ? -3.208 6.154 28.067 1.00 93.00 216 LYS A C 1
ATOM 1674 O O . LYS A 1 216 ? -3.282 5.638 29.182 1.00 93.00 216 LYS A O 1
ATOM 1679 N N . ASP A 1 217 ? -4.285 6.467 27.341 1.00 95.94 217 ASP A N 1
ATOM 1680 C CA . ASP A 1 217 ? -5.676 6.266 27.759 1.00 95.94 217 ASP A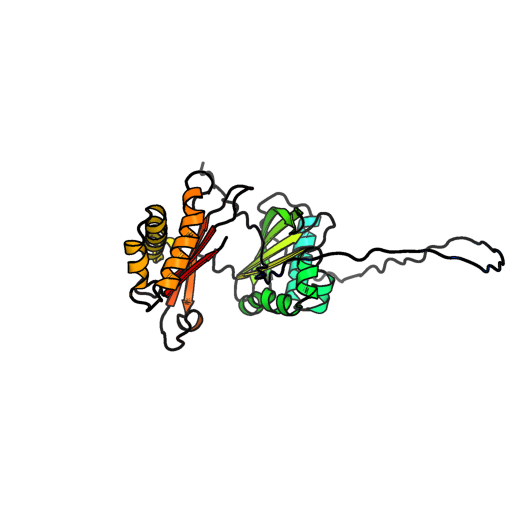 CA 1
ATOM 1681 C C . ASP A 1 217 ? -6.269 4.996 27.127 1.00 95.94 217 ASP A C 1
ATOM 1683 O O . ASP A 1 217 ? -6.890 5.014 26.059 1.00 95.94 217 ASP A O 1
ATOM 1687 N N . TYR A 1 218 ? -6.041 3.866 27.797 1.00 95.44 218 TYR A N 1
ATOM 1688 C CA . TYR A 1 218 ? -6.525 2.560 27.350 1.00 95.44 218 TYR A CA 1
ATOM 1689 C C . TYR A 1 218 ? -8.056 2.445 27.371 1.00 95.44 218 TYR A C 1
ATOM 1691 O O . TYR A 1 218 ? -8.624 1.835 26.469 1.00 95.44 218 TYR A O 1
ATOM 1699 N N . GLU A 1 219 ? -8.739 3.038 28.354 1.00 96.06 219 GLU A N 1
ATOM 1700 C CA . GLU A 1 219 ? -10.201 2.929 28.456 1.00 96.06 219 GLU A CA 1
ATOM 1701 C C . GLU A 1 219 ? -10.890 3.689 27.318 1.00 96.06 219 GLU A C 1
ATOM 1703 O O . GLU A 1 219 ? -11.814 3.161 26.692 1.00 96.06 219 GLU A O 1
ATOM 1708 N N . ALA A 1 220 ? -10.389 4.882 26.972 1.00 95.62 220 ALA A N 1
ATOM 1709 C CA . ALA A 1 220 ? -10.865 5.606 25.797 1.00 95.62 220 ALA A CA 1
ATOM 1710 C C . ALA A 1 220 ? -10.556 4.850 24.496 1.00 95.62 220 ALA A C 1
ATOM 1712 O O . ALA A 1 220 ? -11.415 4.769 23.620 1.00 95.62 220 ALA A O 1
ATOM 1713 N N . PHE A 1 221 ? -9.363 4.252 24.368 1.00 94.56 221 PHE A N 1
ATOM 1714 C CA . PHE A 1 221 ? -9.021 3.416 23.210 1.00 94.56 221 PHE A CA 1
ATOM 1715 C C . PHE A 1 221 ? -9.969 2.216 23.063 1.00 94.56 221 PHE A C 1
ATOM 1717 O O . PHE A 1 221 ? -10.517 1.977 21.987 1.00 94.56 221 PHE A O 1
ATOM 1724 N N . LYS A 1 222 ? -10.211 1.491 24.158 1.00 93.94 222 LYS A N 1
ATOM 1725 C CA . LYS A 1 222 ? -11.088 0.317 24.205 1.00 93.94 222 LYS A CA 1
ATOM 1726 C C . LYS A 1 222 ? -12.526 0.652 23.812 1.00 93.94 222 LYS A C 1
ATOM 1728 O O . LYS A 1 222 ? -13.161 -0.138 23.112 1.00 93.94 222 LYS A O 1
ATOM 1733 N N . ALA A 1 223 ? -13.030 1.821 24.208 1.00 93.19 223 ALA A N 1
ATOM 1734 C CA . ALA A 1 223 ? -14.396 2.248 23.908 1.00 93.19 223 ALA A CA 1
ATOM 1735 C C . ALA A 1 223 ? -14.704 2.304 22.397 1.00 93.19 223 ALA A C 1
ATOM 1737 O O . ALA A 1 223 ? -15.840 2.041 22.001 1.00 93.19 223 ALA A O 1
ATOM 1738 N N . TYR A 1 224 ? -13.707 2.559 21.540 1.00 89.88 224 TYR A N 1
ATOM 1739 C CA . TYR A 1 224 ? -13.899 2.596 20.084 1.00 89.88 224 TYR A CA 1
ATOM 1740 C C . TYR A 1 224 ? -14.257 1.245 19.455 1.00 89.88 224 TYR A C 1
ATOM 1742 O O . TYR A 1 224 ? -14.821 1.220 18.361 1.00 89.88 224 TYR A O 1
ATOM 1750 N N . PHE A 1 225 ? -13.975 0.140 20.147 1.00 87.31 225 PHE A N 1
ATOM 1751 C CA . PHE A 1 225 ? -14.234 -1.222 19.674 1.00 87.31 225 PHE A CA 1
ATOM 1752 C C . PHE A 1 225 ? -15.467 -1.860 20.334 1.00 87.31 225 PHE A C 1
ATOM 1754 O O . PHE A 1 225 ? -15.763 -3.032 20.098 1.00 87.31 225 PHE A O 1
ATOM 1761 N N . GLY A 1 226 ? -16.217 -1.099 21.142 1.00 79.88 226 GLY A N 1
ATOM 1762 C CA . GLY A 1 226 ? -17.364 -1.614 21.898 1.00 79.88 226 GLY A CA 1
ATOM 1763 C C . GLY A 1 226 ? -18.496 -2.178 21.029 1.00 79.88 226 GLY A C 1
ATOM 1764 O O . GLY A 1 226 ? -19.192 -3.094 21.458 1.00 79.88 226 GLY A O 1
ATOM 1765 N N . ASN A 1 227 ? -18.645 -1.684 19.796 1.00 73.88 227 ASN A N 1
ATOM 1766 C CA . ASN A 1 227 ? -19.730 -2.078 18.888 1.00 73.88 227 ASN A CA 1
ATOM 1767 C C . ASN A 1 227 ? -19.420 -3.324 18.042 1.00 73.88 227 ASN A C 1
ATOM 1769 O O . ASN A 1 227 ? -20.329 -3.871 17.425 1.00 73.88 227 ASN A O 1
ATOM 1773 N N . VAL A 1 228 ? -18.164 -3.778 18.000 1.00 73.00 228 VAL A N 1
ATOM 1774 C CA . VAL A 1 228 ? -17.707 -4.799 17.034 1.00 73.00 228 VAL A CA 1
ATOM 1775 C C . VAL A 1 228 ? -17.343 -6.139 17.673 1.00 73.00 228 VAL A C 1
ATOM 1777 O O . VAL A 1 228 ? -16.856 -7.043 17.002 1.00 73.00 228 VAL A O 1
ATOM 1780 N N . GLY A 1 229 ? -17.606 -6.296 18.975 1.00 71.88 229 GLY A N 1
ATOM 1781 C CA . GLY A 1 229 ? -17.447 -7.573 19.679 1.00 71.88 229 GLY A CA 1
ATOM 1782 C C . GLY A 1 229 ? -16.001 -8.074 19.775 1.00 71.88 229 GLY A C 1
ATOM 1783 O O . GLY A 1 229 ? -15.785 -9.265 20.006 1.00 71.88 229 GLY A O 1
ATOM 1784 N N . ALA A 1 230 ? -15.014 -7.192 19.593 1.00 79.00 230 ALA A N 1
ATOM 1785 C CA . ALA A 1 230 ? -13.605 -7.533 19.733 1.00 79.00 230 ALA A CA 1
ATOM 1786 C C . ALA A 1 230 ? -13.293 -7.985 21.169 1.00 79.00 230 ALA A C 1
ATOM 1788 O O . ALA A 1 230 ? -13.821 -7.440 22.144 1.00 79.00 230 ALA A O 1
ATOM 1789 N N . LYS A 1 231 ? -12.426 -8.993 21.313 1.00 85.69 231 LYS A N 1
ATOM 1790 C CA . LYS A 1 231 ? -12.010 -9.465 22.637 1.00 85.69 231 LYS A CA 1
ATOM 1791 C C . LYS A 1 231 ? -11.114 -8.422 23.287 1.00 85.69 231 LYS A C 1
ATOM 1793 O O . LYS A 1 231 ? -10.219 -7.875 22.650 1.00 85.69 231 LYS A O 1
ATOM 1798 N N . GLU A 1 232 ? -11.307 -8.206 24.582 1.00 89.88 232 GLU A N 1
ATOM 1799 C CA . GLU A 1 232 ? -10.513 -7.244 25.347 1.00 89.88 232 GLU A CA 1
ATOM 1800 C C . GLU A 1 232 ? -9.002 -7.520 25.281 1.00 89.88 232 GLU A C 1
ATOM 1802 O O . GLU A 1 232 ? -8.215 -6.585 25.185 1.00 89.88 232 GLU A O 1
ATOM 1807 N N . GLU A 1 233 ? -8.599 -8.791 25.269 1.00 90.44 233 GLU A N 1
ATOM 1808 C CA . GLU A 1 233 ? -7.195 -9.191 25.120 1.00 90.44 233 GLU A CA 1
ATOM 1809 C C . GLU A 1 233 ? -6.595 -8.729 23.782 1.00 90.44 233 GLU A C 1
ATOM 1811 O O . GLU A 1 233 ? -5.495 -8.180 23.761 1.00 90.44 233 GLU A O 1
ATOM 1816 N N . ASP A 1 234 ? -7.333 -8.874 22.678 1.00 87.12 234 ASP A N 1
ATOM 1817 C CA . ASP A 1 234 ? -6.883 -8.449 21.347 1.00 87.12 234 ASP A CA 1
ATOM 1818 C C . ASP A 1 234 ? -6.746 -6.918 21.278 1.00 87.12 234 ASP A C 1
ATOM 1820 O O . ASP A 1 234 ? -5.755 -6.397 20.762 1.00 87.12 234 ASP A O 1
ATOM 1824 N N . ILE A 1 235 ? -7.699 -6.193 21.880 1.00 90.62 235 ILE A N 1
ATOM 1825 C CA . ILE A 1 235 ? -7.658 -4.727 22.001 1.00 90.62 235 ILE A CA 1
ATOM 1826 C C . ILE A 1 235 ? -6.434 -4.294 22.820 1.00 90.62 235 ILE A C 1
ATOM 1828 O O . ILE A 1 235 ? -5.723 -3.367 22.425 1.00 90.62 235 ILE A O 1
ATOM 1832 N N . LYS A 1 236 ? -6.159 -4.966 23.946 1.00 91.88 236 LYS A N 1
ATOM 1833 C CA . LYS A 1 236 ? -5.005 -4.663 24.801 1.00 91.88 236 LYS A CA 1
ATOM 1834 C C . LYS A 1 236 ? -3.682 -4.923 24.089 1.00 91.88 236 LYS A C 1
ATOM 1836 O O . LYS A 1 236 ? -2.788 -4.083 24.168 1.00 91.88 236 LYS A O 1
ATOM 1841 N N . ASN A 1 237 ? -3.575 -6.038 23.370 1.00 91.31 237 ASN A N 1
ATOM 1842 C CA . ASN A 1 237 ? -2.385 -6.384 22.596 1.00 91.31 237 ASN A CA 1
ATOM 1843 C C . ASN A 1 237 ? -2.100 -5.335 21.514 1.00 91.31 237 ASN A C 1
ATOM 1845 O O . ASN A 1 237 ? -0.969 -4.864 21.399 1.00 91.31 237 ASN A O 1
ATOM 1849 N N . LEU A 1 238 ? -3.127 -4.920 20.766 1.00 91.00 238 LEU A N 1
ATOM 1850 C CA . LEU A 1 238 ? -3.002 -3.862 19.763 1.00 91.00 238 LEU A CA 1
ATOM 1851 C C . LEU A 1 238 ? -2.590 -2.526 20.395 1.00 91.00 238 LEU A C 1
ATOM 1853 O O . LEU A 1 238 ? -1.677 -1.868 19.897 1.00 91.00 238 LEU A O 1
ATOM 1857 N N . TYR A 1 239 ? -3.221 -2.147 21.509 1.00 92.69 239 TYR A N 1
ATOM 1858 C CA . TYR A 1 239 ? -2.872 -0.939 22.256 1.00 92.69 239 TYR A CA 1
ATOM 1859 C C . TYR A 1 239 ? -1.402 -0.945 22.692 1.00 92.69 239 TYR A C 1
ATOM 1861 O O . TYR A 1 239 ? -0.699 0.037 22.467 1.00 92.69 239 TYR A O 1
ATOM 1869 N N . ASP A 1 240 ? -0.919 -2.048 23.271 1.00 90.56 240 ASP A N 1
ATOM 1870 C CA . ASP A 1 240 ? 0.466 -2.165 23.737 1.00 90.56 240 ASP A CA 1
ATOM 1871 C C . ASP A 1 240 ? 1.467 -2.157 22.578 1.00 90.56 240 ASP A C 1
ATOM 1873 O O . ASP A 1 240 ? 2.530 -1.543 22.689 1.00 90.56 240 ASP A O 1
ATOM 1877 N N . MET A 1 241 ? 1.127 -2.798 21.454 1.00 88.31 241 MET A N 1
ATOM 1878 C CA . MET A 1 241 ? 1.934 -2.741 20.232 1.00 88.31 241 MET A CA 1
ATOM 1879 C C . MET A 1 241 ? 2.101 -1.303 19.749 1.00 88.31 241 MET A C 1
ATOM 1881 O O . MET A 1 241 ? 3.229 -0.868 19.535 1.00 88.31 241 MET A O 1
ATOM 1885 N N . ILE A 1 242 ? 0.999 -0.557 19.640 1.00 90.19 242 ILE A N 1
ATOM 1886 C CA . ILE A 1 242 ? 1.039 0.845 19.218 1.00 90.19 242 ILE A CA 1
ATOM 1887 C C . ILE A 1 242 ? 1.806 1.680 20.254 1.00 90.19 242 ILE A C 1
ATOM 1889 O O . ILE A 1 242 ? 2.692 2.445 19.881 1.00 90.19 242 ILE A O 1
ATOM 1893 N N . LEU A 1 243 ? 1.520 1.518 21.551 1.00 89.56 243 LEU A N 1
ATOM 1894 C CA . LEU A 1 243 ? 2.126 2.298 22.636 1.00 89.56 243 LEU A CA 1
ATOM 1895 C C . LEU A 1 243 ? 3.656 2.178 22.674 1.00 89.56 243 LEU A C 1
ATOM 1897 O O . LEU A 1 243 ? 4.338 3.177 22.905 1.00 89.56 243 LEU A O 1
ATOM 1901 N N . ASN A 1 244 ? 4.196 0.982 22.428 1.00 84.56 244 ASN A N 1
ATOM 1902 C CA . ASN A 1 244 ? 5.644 0.751 22.410 1.00 84.56 244 ASN A CA 1
ATOM 1903 C C . ASN A 1 244 ? 6.367 1.589 21.347 1.00 84.56 244 ASN A C 1
ATOM 1905 O O . ASN A 1 244 ? 7.512 1.994 21.555 1.00 84.56 244 ASN A O 1
ATOM 1909 N N . ASP A 1 245 ? 5.693 1.870 20.235 1.00 78.25 245 ASP A N 1
ATOM 1910 C CA . ASP A 1 245 ? 6.266 2.591 19.104 1.00 78.25 245 ASP A CA 1
ATOM 1911 C C . ASP A 1 245 ? 5.839 4.080 19.092 1.00 78.25 245 ASP A C 1
ATOM 1913 O O . ASP A 1 245 ? 6.575 4.935 18.584 1.00 78.25 245 ASP A O 1
ATOM 1917 N N . ILE A 1 246 ? 4.710 4.438 19.723 1.00 75.88 246 ILE A N 1
ATOM 1918 C CA . ILE A 1 246 ? 4.109 5.784 19.661 1.00 75.88 246 ILE A CA 1
ATOM 1919 C C . ILE A 1 246 ? 4.904 6.864 20.404 1.00 75.88 246 ILE A C 1
ATOM 1921 O O . ILE A 1 246 ? 4.921 8.017 19.967 1.00 75.88 246 ILE A O 1
ATOM 1925 N N . ASP A 1 247 ? 5.618 6.510 21.480 1.00 64.81 247 ASP A N 1
ATOM 1926 C CA . ASP A 1 247 ? 6.461 7.455 22.231 1.00 64.81 247 ASP A CA 1
ATOM 1927 C C . ASP A 1 247 ? 7.609 8.010 21.343 1.00 64.81 247 ASP A C 1
ATOM 1929 O O . ASP A 1 247 ? 8.157 9.079 21.624 1.00 64.81 247 ASP A O 1
ATOM 1933 N N . SER A 1 248 ? 7.918 7.352 20.212 1.00 59.34 248 SER A N 1
ATOM 1934 C CA . SER A 1 248 ? 8.905 7.808 19.218 1.00 59.34 248 SER A CA 1
ATOM 1935 C C . SER A 1 248 ? 8.366 8.780 18.150 1.00 59.34 248 SER A C 1
ATOM 1937 O O . SER A 1 248 ? 9.159 9.367 17.410 1.00 59.34 248 SER A O 1
ATOM 1939 N N . LEU A 1 249 ? 7.047 9.020 18.089 1.00 60.00 249 LEU A N 1
ATOM 1940 C CA . LEU A 1 249 ? 6.416 9.870 17.064 1.00 60.00 249 LEU A CA 1
ATOM 1941 C C . LEU A 1 249 ? 6.702 11.377 17.211 1.00 60.00 249 LEU A C 1
ATOM 1943 O O . LEU A 1 249 ? 6.503 12.126 16.262 1.00 60.00 249 LEU A O 1
ATOM 1947 N N . ASN A 1 250 ? 7.155 11.854 18.375 1.00 55.19 250 ASN A N 1
ATOM 1948 C CA . ASN A 1 250 ? 7.191 13.296 18.672 1.00 55.19 250 ASN A CA 1
ATOM 1949 C C . ASN A 1 250 ? 8.392 14.074 18.100 1.00 55.19 250 ASN A C 1
ATOM 1951 O O . ASN A 1 250 ? 8.424 15.295 18.247 1.00 55.19 250 ASN A O 1
ATOM 1955 N N . SER A 1 251 ? 9.360 13.424 17.448 1.00 58.38 251 SER A N 1
ATOM 1956 C CA . SER A 1 251 ? 10.505 14.140 16.851 1.00 58.38 251 SER A CA 1
ATOM 1957 C C . SER A 1 251 ? 11.046 13.569 15.539 1.00 58.38 251 SER A C 1
ATOM 1959 O O . SER A 1 251 ? 11.735 14.293 14.826 1.00 58.38 251 SER A O 1
ATOM 1961 N N . ASN A 1 252 ? 10.750 12.307 15.207 1.00 61.31 252 ASN A N 1
ATOM 1962 C CA . ASN A 1 252 ? 11.474 11.580 14.153 1.00 61.31 252 ASN A CA 1
ATOM 1963 C C . ASN A 1 252 ? 10.591 11.126 12.979 1.00 61.31 252 ASN A C 1
ATOM 1965 O O . ASN A 1 252 ? 11.062 10.377 12.126 1.00 61.31 252 ASN A O 1
ATOM 1969 N N . TYR A 1 253 ? 9.324 11.547 12.944 1.00 66.50 253 TYR A N 1
ATOM 1970 C CA . TYR A 1 253 ? 8.378 11.164 11.898 1.00 66.50 253 TYR A CA 1
ATOM 1971 C C . TYR A 1 253 ? 7.825 12.390 11.170 1.00 66.50 253 TYR A C 1
ATOM 1973 O O . TYR A 1 253 ? 7.594 13.433 11.785 1.00 66.50 253 TYR A O 1
ATOM 1981 N N . SER A 1 254 ? 7.625 12.262 9.857 1.00 67.38 254 SER A N 1
ATOM 1982 C CA . SER A 1 254 ? 6.991 13.294 9.033 1.00 67.38 254 SER A CA 1
ATOM 1983 C C . SER A 1 254 ? 5.520 13.501 9.407 1.00 67.38 254 SER A C 1
ATOM 1985 O O . SER A 1 254 ? 4.919 12.699 10.126 1.00 67.38 254 SER A O 1
ATOM 1987 N N . GLU A 1 255 ? 4.903 14.541 8.838 1.00 77.94 255 GLU A N 1
ATOM 1988 C CA . GLU A 1 255 ? 3.441 14.598 8.772 1.00 77.94 255 GLU A CA 1
ATOM 1989 C C . GLU A 1 255 ? 2.892 13.292 8.166 1.00 77.94 255 GLU A C 1
ATOM 1991 O O . GLU A 1 255 ? 3.505 12.747 7.233 1.00 77.94 255 GLU A O 1
ATOM 1996 N N . PRO A 1 256 ? 1.780 12.757 8.706 1.00 84.19 256 PRO A N 1
ATOM 1997 C CA . PRO A 1 256 ? 1.223 11.505 8.231 1.00 84.19 256 PRO A CA 1
ATOM 1998 C C . PRO A 1 256 ? 0.704 11.646 6.803 1.00 84.19 256 PRO A C 1
ATOM 2000 O O . PRO A 1 256 ? -0.044 12.568 6.476 1.00 84.19 256 PRO A O 1
ATOM 2003 N N . GLN A 1 257 ? 1.044 10.676 5.966 1.00 83.81 257 GLN A N 1
ATOM 2004 C CA . GLN A 1 257 ? 0.406 10.485 4.674 1.00 83.81 257 GLN A CA 1
ATOM 2005 C C . GLN A 1 257 ? -0.887 9.707 4.893 1.00 83.81 257 GLN A C 1
ATOM 2007 O O . GLN A 1 257 ? -0.879 8.640 5.501 1.00 83.81 257 GLN A O 1
ATOM 2012 N N . ILE A 1 258 ? -2.001 10.261 4.426 1.00 86.38 258 ILE A N 1
ATOM 2013 C CA . ILE A 1 258 ? -3.331 9.675 4.597 1.00 86.38 258 ILE A CA 1
ATOM 2014 C C . ILE A 1 258 ? -3.859 9.316 3.218 1.00 86.38 258 ILE A C 1
ATOM 2016 O O . ILE A 1 258 ? -3.887 10.194 2.353 1.00 86.38 258 ILE A O 1
ATOM 2020 N N . ASN A 1 259 ? -4.308 8.077 3.041 1.00 86.00 259 ASN A N 1
ATOM 2021 C CA . ASN A 1 259 ? -5.015 7.635 1.848 1.00 86.00 259 ASN A CA 1
ATOM 2022 C C . ASN A 1 259 ? -6.351 6.993 2.225 1.00 86.00 259 ASN A C 1
ATOM 2024 O O . ASN A 1 259 ? -6.498 6.426 3.309 1.00 86.00 259 ASN A O 1
ATOM 2028 N N . ILE A 1 260 ? -7.317 7.097 1.321 1.00 87.44 260 ILE A N 1
ATOM 2029 C CA . ILE A 1 260 ? -8.702 6.692 1.546 1.00 87.44 260 ILE A CA 1
ATOM 2030 C C . ILE A 1 260 ? -9.157 5.804 0.402 1.00 87.44 260 ILE A C 1
ATOM 2032 O O . ILE A 1 260 ? -8.915 6.135 -0.759 1.00 87.44 260 ILE A O 1
ATOM 2036 N N . ALA A 1 261 ? -9.842 4.711 0.722 1.00 84.19 261 ALA A N 1
ATOM 2037 C CA . ALA A 1 261 ? -10.472 3.858 -0.275 1.00 84.19 261 ALA A CA 1
ATOM 2038 C C . ALA A 1 261 ? -11.902 3.485 0.132 1.00 84.19 261 ALA A C 1
ATOM 2040 O O . ALA A 1 261 ? -12.197 3.241 1.301 1.00 84.19 261 ALA A O 1
ATOM 2041 N N . GLU A 1 262 ? -12.788 3.416 -0.862 1.00 86.31 262 GLU A N 1
ATOM 2042 C CA . GLU A 1 262 ? -14.132 2.854 -0.720 1.00 86.31 262 GLU A CA 1
ATOM 2043 C C . GLU A 1 262 ? -14.131 1.433 -1.288 1.00 86.31 262 GLU A C 1
ATOM 2045 O O . GLU A 1 262 ? -13.816 1.214 -2.461 1.00 86.31 262 GLU A O 1
ATOM 2050 N N . LYS A 1 263 ? -14.511 0.461 -0.463 1.00 82.69 263 LYS A N 1
ATOM 2051 C CA . LYS A 1 263 ? -14.653 -0.950 -0.840 1.00 82.69 263 LYS A CA 1
ATOM 2052 C C . LYS A 1 263 ? -16.077 -1.412 -0.544 1.00 82.69 263 LYS A C 1
ATOM 2054 O O . LYS A 1 263 ? -16.793 -0.778 0.223 1.00 82.69 263 LYS A O 1
ATOM 2059 N N . GLU A 1 264 ? -16.524 -2.500 -1.157 1.00 80.94 264 GLU A N 1
ATOM 2060 C CA . GLU A 1 264 ? -17.791 -3.121 -0.753 1.00 80.94 264 GLU A CA 1
ATOM 2061 C C . GLU A 1 264 ? -17.600 -3.822 0.598 1.00 80.94 264 GLU A C 1
ATOM 2063 O O . GLU A 1 264 ? -16.649 -4.587 0.764 1.00 80.94 264 GLU A O 1
ATOM 2068 N N . SER A 1 265 ? -18.509 -3.608 1.553 1.00 82.06 265 SER A N 1
ATOM 2069 C CA . SER A 1 265 ? -18.403 -4.184 2.905 1.00 82.06 265 SER A CA 1
ATOM 2070 C C . SER A 1 265 ? -18.229 -5.704 2.889 1.00 82.06 265 SER A C 1
ATOM 2072 O O . SER A 1 265 ? -17.368 -6.242 3.582 1.00 82.06 265 SER A O 1
ATOM 2074 N N . LYS A 1 266 ? -18.985 -6.393 2.027 1.00 76.12 266 LYS A N 1
ATOM 2075 C CA . LYS A 1 266 ? -18.930 -7.853 1.834 1.00 76.12 266 LYS A CA 1
ATOM 2076 C C . LYS A 1 266 ? -17.569 -8.388 1.358 1.00 76.12 266 LYS A C 1
ATOM 2078 O O . LYS A 1 266 ? -17.318 -9.583 1.495 1.00 76.12 266 LYS A O 1
ATOM 2083 N N . ASP A 1 267 ? -16.744 -7.536 0.744 1.00 72.75 267 ASP A N 1
ATOM 2084 C CA . ASP A 1 267 ? -15.440 -7.911 0.185 1.00 72.75 267 ASP A CA 1
ATOM 2085 C C . ASP A 1 267 ? -14.303 -7.660 1.192 1.00 72.75 267 ASP A C 1
ATOM 2087 O O . ASP A 1 267 ? -13.193 -8.159 1.013 1.00 72.75 267 ASP A O 1
ATOM 2091 N N . VAL A 1 268 ? -14.575 -6.898 2.257 1.00 75.19 268 VAL A N 1
ATOM 2092 C CA . VAL A 1 268 ? -13.602 -6.518 3.293 1.00 75.19 268 VAL A CA 1
ATOM 2093 C C . VAL A 1 268 ? -13.845 -7.272 4.593 1.00 75.19 268 VAL A C 1
ATOM 2095 O O . VAL A 1 268 ? -12.904 -7.763 5.217 1.00 75.19 268 VAL A O 1
ATOM 2098 N N . PHE A 1 269 ? -15.100 -7.357 5.023 1.00 76.19 269 PHE A N 1
ATOM 2099 C CA . PHE A 1 269 ? -15.461 -7.953 6.299 1.00 76.19 269 PHE A CA 1
ATOM 2100 C C . PHE A 1 269 ? -15.762 -9.443 6.144 1.00 76.19 269 PHE A C 1
ATOM 2102 O O . PHE A 1 269 ? -16.263 -9.901 5.118 1.00 76.19 269 PHE A O 1
ATOM 2109 N N . ALA A 1 270 ? -15.473 -10.221 7.190 1.00 70.38 270 ALA A N 1
ATOM 2110 C CA . ALA A 1 270 ? -15.713 -11.665 7.184 1.00 70.38 270 ALA A CA 1
ATOM 2111 C C . ALA A 1 270 ? -17.206 -12.021 7.018 1.00 70.38 270 ALA A C 1
ATOM 2113 O O . ALA A 1 270 ? -17.537 -13.118 6.559 1.00 70.38 270 ALA A O 1
ATOM 2114 N N . ASP A 1 271 ? -18.104 -11.097 7.372 1.00 71.62 271 ASP A N 1
ATOM 2115 C CA . ASP A 1 271 ? -19.543 -11.249 7.205 1.00 71.62 271 ASP A CA 1
ATOM 2116 C C . ASP A 1 271 ? -20.005 -10.804 5.808 1.00 71.62 271 ASP A C 1
ATOM 2118 O O . ASP A 1 271 ? -20.248 -9.629 5.532 1.00 71.62 271 ASP A O 1
ATOM 2122 N N . LYS A 1 272 ? -20.202 -11.791 4.930 1.00 75.44 272 LYS A N 1
ATOM 2123 C CA . LYS A 1 272 ? -20.695 -11.587 3.558 1.00 75.44 272 LYS A CA 1
ATOM 2124 C C . LYS A 1 272 ? -22.129 -11.052 3.475 1.00 75.44 272 LYS A C 1
ATOM 2126 O O . LYS A 1 272 ? -22.573 -10.717 2.377 1.00 75.44 272 LYS A O 1
ATOM 2131 N N . SER A 1 273 ? -22.875 -11.025 4.582 1.00 78.62 273 SER A N 1
ATOM 2132 C CA . SER A 1 273 ? -24.223 -10.451 4.614 1.00 78.62 273 SER A CA 1
ATOM 2133 C C . SER A 1 273 ? -24.210 -8.924 4.709 1.00 78.62 273 SER A C 1
ATOM 2135 O O . SER A 1 273 ? -25.196 -8.292 4.314 1.00 78.62 273 SER A O 1
ATOM 2137 N N . MET A 1 274 ? -23.091 -8.330 5.146 1.00 78.56 274 MET A N 1
ATOM 2138 C CA . MET A 1 274 ? -22.941 -6.881 5.247 1.00 78.56 274 MET A CA 1
ATOM 2139 C C . MET A 1 274 ? -23.138 -6.212 3.887 1.00 78.56 274 MET A C 1
ATOM 2141 O O . MET A 1 274 ? -22.513 -6.568 2.887 1.00 78.56 274 MET A O 1
ATOM 2145 N N . GLN A 1 275 ? -24.026 -5.222 3.868 1.00 85.19 275 GLN A N 1
ATOM 2146 C CA . GLN A 1 275 ? -24.286 -4.373 2.711 1.00 85.19 275 GLN A CA 1
ATOM 2147 C C . GLN A 1 275 ? -23.563 -3.031 2.876 1.00 85.19 275 GLN A C 1
ATOM 2149 O O . GLN A 1 275 ? -23.082 -2.706 3.961 1.00 85.19 275 GLN A O 1
ATOM 2154 N N . GLY A 1 276 ? -23.504 -2.250 1.799 1.00 88.44 276 GLY A N 1
ATOM 2155 C CA . GLY A 1 276 ? -22.926 -0.908 1.821 1.00 88.44 276 GLY A CA 1
ATOM 2156 C C . GLY A 1 276 ? -21.414 -0.888 1.612 1.00 88.44 276 GLY A C 1
ATOM 2157 O O . GLY A 1 276 ? -20.826 -1.822 1.051 1.00 88.44 276 GLY A O 1
ATOM 2158 N N . LYS A 1 277 ? -20.797 0.217 2.030 1.00 87.50 277 LYS A N 1
ATOM 2159 C CA . LYS A 1 277 ? -19.369 0.478 1.826 1.00 87.50 277 LYS A CA 1
ATOM 2160 C C . LYS A 1 277 ? -18.551 0.258 3.097 1.00 87.50 277 LYS A C 1
ATOM 2162 O O . LYS A 1 277 ? -18.947 0.665 4.185 1.00 87.50 277 LYS A O 1
ATOM 2167 N N . ALA A 1 278 ? -17.363 -0.307 2.915 1.00 87.12 278 ALA A N 1
ATOM 2168 C CA . ALA A 1 278 ? -16.269 -0.222 3.865 1.00 87.12 278 ALA A CA 1
ATOM 2169 C C . ALA A 1 278 ? -15.373 0.959 3.473 1.00 87.12 278 ALA A C 1
ATOM 2171 O O . ALA A 1 278 ? -14.924 1.048 2.326 1.00 87.12 278 ALA A O 1
ATOM 2172 N N . ILE A 1 279 ? -15.119 1.855 4.422 1.00 92.88 279 ILE A N 1
ATOM 2173 C CA . ILE A 1 279 ? -14.246 3.014 4.240 1.00 92.88 279 ILE A CA 1
ATOM 2174 C C . ILE A 1 279 ? -12.908 2.676 4.889 1.00 92.88 279 ILE A C 1
ATOM 2176 O O . ILE A 1 279 ? -12.819 2.520 6.107 1.00 92.88 279 ILE A O 1
ATOM 2180 N N . GLU A 1 280 ? -11.873 2.559 4.069 1.00 90.62 280 GLU A N 1
ATOM 2181 C CA . GLU A 1 280 ? -10.500 2.352 4.515 1.00 90.62 280 GLU A CA 1
ATOM 2182 C C . GLU A 1 280 ? -9.814 3.706 4.704 1.00 90.62 280 GLU A C 1
ATOM 2184 O O . GLU A 1 280 ? -9.795 4.519 3.778 1.00 90.62 280 GLU A O 1
ATOM 2189 N N . ILE A 1 281 ? -9.237 3.940 5.884 1.00 92.00 281 ILE A N 1
ATOM 2190 C CA . ILE A 1 281 ? -8.347 5.071 6.159 1.00 92.00 281 ILE A CA 1
ATOM 2191 C C . ILE A 1 281 ? -6.961 4.510 6.475 1.00 92.00 281 ILE A C 1
ATOM 2193 O O . ILE A 1 281 ? -6.721 3.974 7.559 1.00 92.00 281 ILE A O 1
ATOM 2197 N N . LEU A 1 282 ? -6.038 4.670 5.529 1.00 89.00 282 LEU A N 1
ATOM 2198 C CA . LEU A 1 282 ? -4.640 4.284 5.679 1.00 89.00 282 LEU A CA 1
ATOM 2199 C C . LEU A 1 282 ? -3.818 5.503 6.101 1.00 89.00 282 LEU A C 1
ATOM 2201 O O . LEU A 1 282 ? -3.722 6.476 5.354 1.00 89.00 282 LEU A O 1
ATOM 2205 N N . ILE A 1 283 ? -3.193 5.439 7.274 1.00 89.50 283 ILE A N 1
ATOM 2206 C CA . ILE A 1 283 ? -2.314 6.483 7.810 1.00 89.50 283 ILE A CA 1
ATOM 2207 C C . ILE A 1 283 ? -0.887 5.944 7.884 1.00 89.50 283 ILE A C 1
ATOM 2209 O O . ILE A 1 283 ? -0.606 4.983 8.599 1.00 89.50 283 ILE A O 1
ATOM 2213 N N . LYS A 1 284 ? 0.025 6.592 7.163 1.00 84.94 284 LYS A N 1
ATOM 2214 C CA . LYS A 1 284 ? 1.441 6.238 7.057 1.00 84.94 284 LYS A CA 1
ATOM 2215 C C . LYS A 1 284 ? 2.306 7.340 7.668 1.00 84.94 284 LYS A C 1
ATOM 2217 O O . LYS A 1 284 ? 2.300 8.471 7.187 1.00 84.94 284 LYS A O 1
ATOM 2222 N N . TYR A 1 285 ? 3.089 7.007 8.689 1.00 78.56 285 TYR A N 1
ATOM 2223 C CA . TYR A 1 285 ? 4.123 7.888 9.236 1.00 78.56 285 TYR A CA 1
ATOM 2224 C C . TYR A 1 285 ? 5.492 7.453 8.715 1.00 78.56 285 TYR A C 1
ATOM 2226 O O . TYR A 1 285 ? 5.938 6.338 8.990 1.00 78.56 285 TYR A O 1
ATOM 2234 N N . LEU A 1 286 ? 6.173 8.337 7.985 1.00 71.69 286 LEU A N 1
ATOM 2235 C CA . LEU A 1 286 ? 7.536 8.090 7.518 1.00 71.69 286 LEU A CA 1
ATOM 2236 C C . LEU A 1 286 ? 8.518 8.433 8.634 1.00 71.69 286 LEU A C 1
ATOM 2238 O O . LEU A 1 286 ? 8.575 9.586 9.062 1.00 71.69 286 LEU A O 1
ATOM 2242 N N . GLY A 1 287 ? 9.255 7.433 9.111 1.00 65.38 287 GLY A N 1
ATOM 2243 C CA . 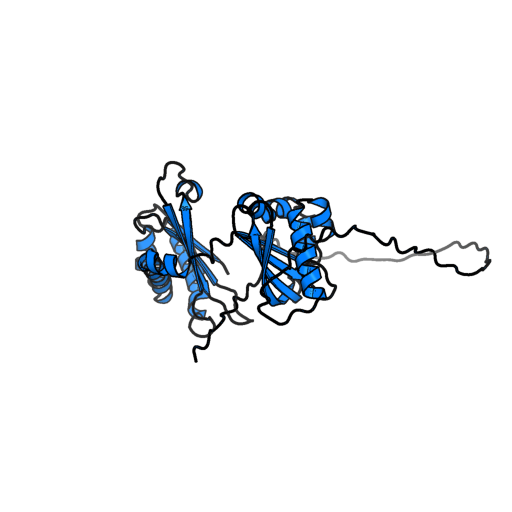GLY A 1 287 ? 10.382 7.634 10.015 1.00 65.38 287 GLY A CA 1
ATOM 2244 C C . GLY A 1 287 ? 11.624 8.133 9.274 1.00 65.38 287 GLY A C 1
ATOM 2245 O O . GLY A 1 287 ? 11.695 8.096 8.044 1.00 65.38 287 GLY A O 1
ATOM 2246 N N . ASP A 1 288 ? 12.624 8.592 10.024 1.00 62.44 288 ASP A N 1
ATOM 2247 C CA . ASP A 1 288 ? 13.978 8.777 9.496 1.00 62.44 288 ASP A CA 1
ATOM 2248 C C . ASP A 1 288 ? 14.659 7.430 9.165 1.00 62.44 288 ASP A C 1
ATOM 2250 O O . ASP A 1 288 ? 14.123 6.356 9.429 1.00 62.44 288 ASP A O 1
ATOM 2254 N N . ALA A 1 289 ? 15.877 7.471 8.611 1.00 54.81 289 ALA A N 1
ATOM 2255 C CA . ALA A 1 289 ? 16.629 6.281 8.189 1.00 54.81 289 ALA A CA 1
ATOM 2256 C C . ALA A 1 289 ? 16.859 5.220 9.293 1.00 54.81 289 ALA A C 1
ATOM 2258 O O . ALA A 1 289 ? 17.306 4.115 8.993 1.00 54.81 289 ALA A O 1
ATOM 2259 N N . THR A 1 290 ? 16.592 5.541 10.563 1.00 60.25 290 THR A N 1
ATOM 2260 C CA . THR A 1 290 ? 16.767 4.642 11.713 1.00 60.25 290 THR A CA 1
ATOM 2261 C C . THR A 1 290 ? 15.450 4.163 12.322 1.00 60.25 290 THR A C 1
ATOM 2263 O O . THR A 1 290 ? 15.468 3.414 13.306 1.00 60.25 290 THR A O 1
ATOM 2266 N N . LYS A 1 291 ? 14.306 4.582 11.768 1.00 65.50 291 LYS A N 1
ATOM 2267 C CA . LYS A 1 291 ? 12.975 4.274 12.290 1.00 65.50 291 LYS A CA 1
ATOM 2268 C C . LYS A 1 291 ? 12.110 3.567 11.240 1.00 65.50 291 LYS A C 1
ATOM 2270 O O . LYS A 1 291 ? 12.120 3.962 10.078 1.00 65.50 291 LYS A O 1
ATOM 2275 N N . PRO A 1 292 ? 11.370 2.513 11.635 1.00 66.38 292 PRO A N 1
ATOM 2276 C CA . PRO A 1 292 ? 10.457 1.825 10.730 1.00 66.38 292 PRO A CA 1
ATOM 2277 C C . PRO A 1 292 ? 9.324 2.756 10.285 1.00 66.38 292 PRO A C 1
ATOM 2279 O O . PRO A 1 292 ? 8.995 3.719 10.973 1.00 66.38 292 PRO A O 1
ATOM 2282 N N . ILE A 1 293 ? 8.710 2.465 9.140 1.00 73.75 293 ILE A N 1
ATOM 2283 C CA . ILE A 1 293 ? 7.528 3.199 8.683 1.00 73.75 293 ILE A CA 1
ATOM 2284 C C . ILE A 1 293 ? 6.329 2.667 9.457 1.00 73.75 293 ILE A C 1
ATOM 2286 O O . ILE A 1 293 ? 6.059 1.473 9.413 1.00 73.75 293 ILE A O 1
ATOM 2290 N N . LEU A 1 294 ? 5.570 3.541 10.114 1.00 80.8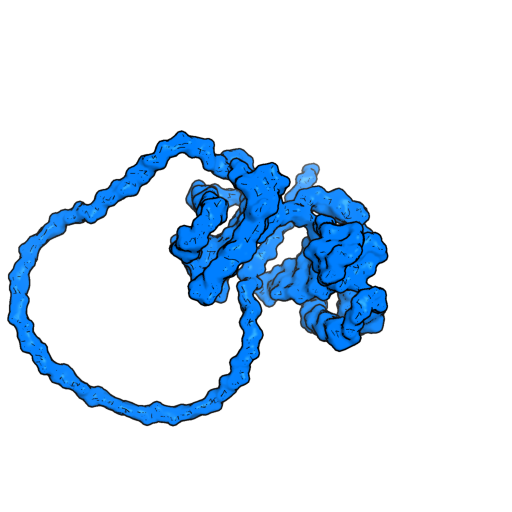1 294 LEU A N 1
ATOM 2291 C CA . LEU A 1 294 ? 4.372 3.101 10.824 1.00 80.81 294 LEU A CA 1
ATOM 2292 C C . LEU A 1 294 ? 3.159 3.181 9.907 1.00 80.81 294 LEU A C 1
ATOM 2294 O O . LEU A 1 294 ? 2.895 4.233 9.322 1.00 80.81 294 LEU A O 1
ATOM 2298 N N . TYR A 1 295 ? 2.402 2.093 9.836 1.00 81.88 295 TYR A N 1
ATOM 2299 C CA . TYR A 1 295 ? 1.148 2.017 9.098 1.00 81.88 295 TYR A CA 1
ATOM 2300 C C . TYR A 1 295 ? 0.002 1.714 10.055 1.00 81.88 295 TYR A C 1
ATOM 2302 O O . TYR A 1 295 ? 0.036 0.721 10.785 1.00 81.88 295 TYR A O 1
ATOM 2310 N N . TYR A 1 296 ? -1.030 2.545 9.990 1.00 87.50 296 TYR A N 1
ATOM 2311 C CA . TYR A 1 296 ? -2.320 2.313 10.621 1.00 87.50 296 TYR A CA 1
ATOM 2312 C C . TYR A 1 296 ? -3.359 2.158 9.529 1.00 87.50 296 TYR A C 1
ATOM 2314 O O . TYR A 1 296 ? -3.464 3.010 8.649 1.00 87.50 296 TYR A O 1
ATOM 2322 N N . ASP A 1 297 ? -4.110 1.075 9.593 1.00 86.31 297 ASP A N 1
ATOM 2323 C CA . ASP A 1 297 ? -5.083 0.709 8.579 1.00 86.31 297 ASP A CA 1
ATOM 2324 C C . ASP A 1 297 ? -6.434 0.505 9.261 1.00 86.31 297 ASP A C 1
ATOM 2326 O O . ASP A 1 297 ? -6.633 -0.474 9.991 1.00 86.31 297 ASP A O 1
ATOM 2330 N N . PHE A 1 298 ? -7.309 1.500 9.115 1.00 92.62 298 PHE A N 1
ATOM 2331 C CA . PHE A 1 298 ? -8.634 1.517 9.720 1.00 92.62 298 PHE A CA 1
ATOM 2332 C C . PHE A 1 298 ? -9.683 1.128 8.691 1.00 92.62 298 PHE A C 1
ATOM 2334 O O . PHE A 1 298 ? -9.772 1.758 7.640 1.00 92.62 298 PHE A O 1
ATOM 2341 N N . PHE A 1 299 ? -10.552 0.186 9.047 1.00 88.94 299 PHE A N 1
ATOM 2342 C CA . PHE A 1 299 ? -11.754 -0.115 8.279 1.00 88.94 299 PHE A CA 1
ATOM 2343 C C . PHE A 1 299 ? -12.998 0.272 9.061 1.00 88.94 299 PHE A C 1
ATOM 2345 O O . PHE A 1 299 ? -13.265 -0.263 10.144 1.00 88.94 299 PHE A O 1
ATOM 2352 N N . TYR A 1 300 ? -13.763 1.180 8.470 1.00 91.88 300 TYR A N 1
ATOM 2353 C CA . TYR A 1 300 ? -15.031 1.656 8.989 1.00 91.88 300 TYR A CA 1
ATOM 2354 C C . TYR A 1 300 ? -16.203 1.117 8.174 1.00 91.88 300 TYR A C 1
ATOM 2356 O O . TYR A 1 300 ? -16.079 0.917 6.965 1.00 91.88 300 TYR A O 1
ATOM 2364 N N . ASP A 1 301 ? -17.351 0.944 8.823 1.00 89.75 301 ASP A N 1
ATOM 2365 C CA . ASP A 1 301 ? -18.637 0.968 8.123 1.00 89.75 301 ASP A CA 1
ATOM 2366 C C . ASP A 1 301 ? -19.074 2.420 7.834 1.00 89.75 301 ASP A C 1
ATOM 2368 O O . ASP A 1 301 ? -18.417 3.385 8.234 1.00 89.75 301 ASP A O 1
ATOM 2372 N N . GLU A 1 302 ? -20.200 2.593 7.144 1.00 90.62 302 GLU A N 1
ATOM 2373 C CA . GLU A 1 302 ? -20.743 3.920 6.816 1.00 90.62 302 GLU A CA 1
ATOM 2374 C C . GLU A 1 302 ? -21.166 4.730 8.061 1.00 90.62 302 GLU A C 1
ATOM 2376 O O . GLU A 1 302 ? -21.188 5.961 8.008 1.00 90.62 302 GLU A O 1
ATOM 2381 N N . ASP A 1 303 ? -21.406 4.063 9.195 1.00 91.31 303 ASP A N 1
ATOM 2382 C CA . ASP A 1 303 ? -21.760 4.663 10.489 1.00 91.31 303 ASP A CA 1
ATOM 2383 C C . ASP A 1 303 ? -20.524 5.045 11.337 1.00 91.31 303 ASP A C 1
ATOM 2385 O O . ASP A 1 303 ? -20.644 5.442 12.501 1.00 91.31 303 ASP A O 1
ATOM 2389 N N . MET A 1 304 ? -19.316 4.964 10.764 1.00 92.06 304 MET A N 1
ATOM 2390 C CA . MET A 1 304 ? -18.035 5.240 11.425 1.00 92.06 304 MET A CA 1
ATOM 2391 C C . MET A 1 304 ? -17.704 4.298 12.598 1.00 92.06 304 MET A C 1
ATOM 2393 O O . MET A 1 304 ? -16.894 4.656 13.465 1.00 92.06 304 MET A O 1
ATOM 2397 N N . ASN A 1 305 ? -18.271 3.096 12.661 1.00 89.69 305 ASN A N 1
ATOM 2398 C CA . ASN A 1 305 ? -17.825 2.056 13.587 1.00 89.69 305 ASN A CA 1
ATOM 2399 C C . ASN A 1 305 ? -16.523 1.431 13.075 1.00 89.69 305 ASN A C 1
ATOM 2401 O O . ASN A 1 305 ? -16.413 1.104 11.897 1.00 89.69 305 ASN A O 1
ATOM 2405 N N . ILE A 1 306 ? -15.534 1.253 13.955 1.00 89.88 306 ILE A N 1
ATOM 2406 C CA . ILE A 1 306 ? -14.254 0.634 13.586 1.00 89.88 306 ILE A CA 1
ATOM 2407 C C . ILE A 1 306 ? -14.428 -0.879 13.613 1.00 89.88 306 ILE A C 1
ATOM 2409 O O . ILE A 1 306 ? -14.466 -1.468 14.689 1.00 89.88 306 ILE A O 1
ATOM 2413 N N . TYR A 1 307 ? -14.497 -1.501 12.441 1.00 84.19 307 TYR A N 1
ATOM 2414 C CA . TYR A 1 307 ? -14.543 -2.960 12.302 1.00 84.19 307 TYR A CA 1
ATOM 2415 C C . TYR A 1 307 ? -13.166 -3.594 12.407 1.00 84.19 307 TYR A C 1
ATOM 2417 O O . TYR A 1 307 ? -13.036 -4.712 12.902 1.00 84.19 307 TYR A O 1
ATOM 2425 N N . ASN A 1 308 ? -12.135 -2.890 11.946 1.00 84.81 308 ASN A N 1
ATOM 2426 C CA . ASN A 1 308 ? -10.766 -3.360 12.051 1.00 84.81 308 ASN A CA 1
ATOM 2427 C C . ASN A 1 308 ? -9.803 -2.179 12.195 1.00 84.81 308 ASN A C 1
ATOM 2429 O O . ASN A 1 308 ? -9.970 -1.150 11.539 1.00 84.81 308 ASN A O 1
ATOM 2433 N N . LEU A 1 309 ? -8.789 -2.357 13.037 1.00 89.31 309 LEU A N 1
ATOM 2434 C CA . LEU A 1 309 ? -7.594 -1.527 13.080 1.00 89.31 309 LEU A CA 1
ATOM 2435 C C . LEU A 1 309 ? -6.386 -2.457 13.031 1.00 89.31 309 LEU A C 1
ATOM 2437 O O . LEU A 1 309 ? -6.146 -3.226 13.960 1.00 89.31 309 LEU A O 1
ATOM 2441 N N . THR A 1 310 ? -5.610 -2.358 11.959 1.00 84.12 310 THR A N 1
ATOM 2442 C CA . THR A 1 310 ? -4.333 -3.064 11.835 1.00 84.12 310 THR A CA 1
ATOM 2443 C C . THR A 1 310 ? -3.174 -2.085 11.987 1.00 84.12 310 THR A C 1
ATOM 2445 O O . THR A 1 310 ? -3.180 -1.000 11.407 1.00 84.12 310 THR A O 1
ATOM 2448 N N . TYR A 1 311 ? -2.159 -2.490 12.751 1.00 83.31 311 TYR A N 1
ATOM 2449 C CA . TYR A 1 311 ? -0.920 -1.743 12.953 1.00 83.31 311 TYR A CA 1
ATOM 2450 C C . TYR A 1 311 ? 0.276 -2.533 12.407 1.00 83.31 311 TYR A C 1
ATOM 2452 O O . TYR A 1 311 ? 0.411 -3.727 12.689 1.00 83.31 311 TYR A O 1
ATOM 2460 N N . ARG A 1 312 ? 1.136 -1.883 11.613 1.00 80.62 312 ARG A N 1
ATOM 2461 C CA . ARG A 1 312 ? 2.353 -2.473 11.023 1.00 80.62 312 ARG A CA 1
ATOM 2462 C C . ARG A 1 312 ? 3.537 -1.504 11.121 1.00 80.62 312 ARG A C 1
ATOM 2464 O O . ARG A 1 312 ? 3.340 -0.290 11.144 1.00 80.62 312 ARG A O 1
ATOM 2471 N N . ARG A 1 313 ? 4.746 -2.067 11.140 1.00 71.94 313 ARG A N 1
ATOM 2472 C CA . ARG A 1 313 ? 6.043 -1.375 11.171 1.00 71.94 313 ARG A CA 1
ATOM 2473 C C . ARG A 1 313 ? 6.976 -1.938 10.104 1.00 71.94 313 ARG A C 1
ATOM 2475 O O . ARG A 1 313 ? 6.816 -3.148 9.821 1.00 71.94 313 ARG A O 1
#

Secondary structure (DSSP, 8-state):
-------------------------------------------------------------------TTTT-EESS---HHHHHHHHHHHHHHHT--HHHHHHHB-HHHHHHHHH-THHHHHHHTHHHHH-SEEEEEEEEEEEEE-TTS-EEEEEEEEEEESS-EEEEEEEEETTS-EEEEEEEEGGGTTTHHHHHHHTHHHHHHHHHHHHHHHTT-HHHHHHTTTTTT--HHHHHHHHHHHHHHHTTTTTSBPSPEEEEEEEEHHHHSS-TT--SEEEEEEEEEPB-TTSPPEEEEEEE-TT--EEEEEEE-

pLDDT: mean 72.85, std 24.82, range [18.92, 97.44]

Radius of gyration: 26.12 Å; chains: 1; bounding box: 75×74×64 Å

Sequence (313 aa):
MKKIFLCMSLTVMLLICSSCSSDKPNDKAKTNSETKIASEDKKEASSSTEKNETSEESLNDEANDDSLVKDTVWQVEMTDNDKEWIEKNVKLLCSKDIDKIKSSIAGSAKTAVDKDPNLIIEALKPLEISGDIVKIEKASMESGQDGDGSKAYIYQALCQGEKKKIYFNLARNIANQLISFQLSTADFEENQDELKEKYKAFINKSLEVIGTVKSKDYEAFKAYFGNVGAKEEDIKNLYDMILNDIDSLNSNYSEPQINIAEKESKDVFADKSMQGKAIEILIKYLGDATKPILYYDFFYDEDMNIYNLTYRR